Protein AF-0000000076657968 (afdb_homodimer)

Organism: Fusarium proliferatum (strain ET1) (NCBI:txid1227346)

Radius of gyration: 20.1 Å; Cα contacts (8 Å, |Δi|>4): 611; chains: 2; bounding box: 59×64×45 Å

Nearest PDB structures (foldseek):
  2ldk-assembly1_A  TM=3.445E-01  e=7.094E-02  Paenarthrobacter aurescens TC1
  3p0l-assembly2_B  TM=3.078E-01  e=2.447E-01  Homo sapiens
  3p0l-assembly3_C  TM=2.751E-01  e=3.168E-01  Homo sapiens
  3pu2-assembly5_E  TM=3.476E-01  e=3.067E+00  Cereibacter sphaeroides 2.4.1
  7e5t-assembly3_C  TM=2.376E-01  e=7.233E-01  Fusarium sp. FN080326

Sequence (270 aa):
MTSLSAIEKELVLDGVVTYILGRDKSGRAIIDARWVSSRTTSTNQTGTGRAIRRGADHENDDAVKESAPSFEGDWRIQYFGPDGQLAVTPFLLNLKKNNQIYHGTWSLPNGDPVLHGFGFEHGGSLVMRYGSPRQMTSLSAIEKELVLDGVVTYILGRDKSGRAIIDARWVSSRTTSTNQTGTGRAIRRGADHENDDAVKESAPSFEGDWRIQYFGPDGQLAVTPFLLNLKKNNQIYHGTWSLPNGDPVLHGFGFEHGGSLVMRYGSPRQ

Solvent-accessible surface area (backbone atoms only — not comparable to full-atom values): 14379 Å² total; per-residue (Å²): 132,90,61,71,72,72,68,57,64,59,71,75,44,34,29,29,38,36,36,36,77,49,60,47,96,88,65,45,56,28,34,43,33,42,30,46,33,70,88,38,52,86,71,26,42,53,23,38,30,45,28,40,63,52,81,72,59,70,75,64,41,67,74,57,60,70,52,71,89,61,83,59,42,45,28,41,30,40,40,23,34,65,85,65,42,77,62,54,79,50,28,32,35,39,32,44,71,44,90,52,28,33,40,35,38,36,14,42,82,89,63,52,73,61,32,38,32,40,29,36,72,53,95,80,23,40,40,29,19,37,24,41,75,81,127,132,90,61,72,73,74,69,57,64,60,71,74,44,34,29,28,37,37,36,37,76,49,61,47,97,87,64,46,56,27,35,41,34,41,31,44,33,71,88,38,52,87,73,26,42,52,23,39,30,45,26,39,61,52,80,71,59,69,74,64,41,67,73,56,60,70,53,70,89,63,83,59,43,45,28,43,31,39,40,23,34,64,84,63,42,76,64,53,78,52,30,34,34,38,32,43,70,45,89,52,29,33,39,36,38,35,13,42,80,88,64,53,72,60,32,37,31,39,30,35,73,54,95,80,24,40,39,29,19,36,25,40,74,82,126

Foldseek 3Di:
DPDPPVVVVVPKKKWKKKWAWDADPVRFIKIKMWIDIPVQVVVVGIKIKMKGAPPPPCVVVVVVVPDPDDPAHWIWMWIAGRVRHTDDAIWIWGWDDDVFKIKIFTAHPVRHTAKIWMFGDDPNMTMIMMIGPDD/DPDPPVVVVVPKKKWKKKWAWDADPVRFIKIKMWIDIPVQVVVVGIKIKMKGAPPPPCVVVVVVVPDPDDPAHWIWMWIAGRVRHTDDAIWIWGWDDDVFKIKIFTADPVRHTAKIWMFGDDPNMTMIMMIGPDD

Secondary structure (DSSP, 8-state):
---TTTT------EEEEEEEEEE-TTS-EEEEEEEEETTTGGGT--EEEEEEESS--GGGTTTSSSS---S-EEEEEEEE-TTSSB-SSPEEEEEEEETTEEEEEEE-TTS-EEEEEEEEEETTEEEEEEE----/---TTTT------EEEEEEEEEE-TTS-EEEEEEEEETTTGGGT--EEEEEEESS--GGGTTTSSSS---S-EEEEEEEE-TTSSB-SSPEEEEEEEETTEEEEEEE-TTS-EEEEEEEEEETTEEEEEEE----

Structure (mmCIF, N/CA/C/O backbone):
data_AF-0000000076657968-model_v1
#
loop_
_entity.id
_entity.type
_entity.pdbx_description
1 polymer 'Lipocalin-like domain-containing protein'
#
loop_
_atom_site.group_PDB
_atom_site.id
_atom_site.type_symbol
_atom_site.label_atom_id
_atom_site.label_alt_id
_atom_site.label_comp_id
_atom_site.label_asym_id
_atom_site.label_entity_id
_atom_site.label_seq_id
_atom_site.pdbx_PDB_ins_code
_atom_site.Cartn_x
_atom_site.Cartn_y
_atom_site.Cartn_z
_atom_site.occupancy
_atom_site.B_iso_or_equiv
_atom_site.auth_seq_id
_atom_site.auth_comp_id
_atom_site.auth_asym_id
_atom_site.auth_atom_id
_atom_site.pdbx_PDB_model_num
ATOM 1 N N . MET A 1 1 ? 32.875 3.285 25.266 1 23.11 1 MET A N 1
ATOM 2 C CA . MET A 1 1 ? 32.812 3.73 23.891 1 23.11 1 MET A CA 1
ATOM 3 C C . MET A 1 1 ? 31.938 2.803 23.047 1 23.11 1 MET A C 1
ATOM 5 O O . MET A 1 1 ? 32.438 2.115 22.156 1 23.11 1 MET A O 1
ATOM 9 N N . THR A 1 2 ? 31.203 1.933 23.547 1 33.28 2 THR A N 1
ATOM 10 C CA . THR A 1 2 ? 30.281 0.843 23.25 1 33.28 2 THR A CA 1
ATOM 11 C C . THR A 1 2 ? 29.266 1.271 22.203 1 33.28 2 THR A C 1
ATOM 13 O O . THR A 1 2 ? 28.391 2.1 22.469 1 33.28 2 THR A O 1
ATOM 16 N N . SER A 1 3 ? 29.734 1.436 20.859 1 27.22 3 SER A N 1
ATOM 17 C CA . SER A 1 3 ? 29.688 2.293 19.672 1 27.22 3 SER A CA 1
ATOM 18 C C . SER A 1 3 ? 28.281 2.307 19.062 1 27.22 3 SER A C 1
ATOM 20 O O . SER A 1 3 ? 27.469 1.441 19.375 1 27.22 3 SER A O 1
ATOM 22 N N . LEU A 1 4 ? 28.141 3.273 17.953 1 30.33 4 LEU A N 1
ATOM 23 C CA . LEU A 1 4 ? 27.219 3.785 16.953 1 30.33 4 LEU A CA 1
ATOM 24 C C . LEU A 1 4 ? 26.5 2.645 16.25 1 30.33 4 LEU A C 1
ATOM 26 O O . LEU A 1 4 ? 25.375 2.822 15.758 1 30.33 4 LEU A O 1
ATOM 30 N N . SER A 1 5 ? 27.172 1.558 16.109 1 32.19 5 SER A N 1
ATOM 31 C CA . SER A 1 5 ? 26.75 0.424 15.289 1 32.19 5 SER A CA 1
ATOM 32 C C . SER A 1 5 ? 25.453 -0.184 15.805 1 32.19 5 SER A C 1
ATOM 34 O O . SER A 1 5 ? 24.719 -0.819 15.047 1 32.19 5 SER A O 1
ATOM 36 N N . ALA A 1 6 ? 25.266 -0.482 17.062 1 33.59 6 ALA A N 1
ATOM 37 C CA . ALA A 1 6 ? 24.094 -1.048 17.734 1 33.59 6 ALA A CA 1
ATOM 38 C C . ALA A 1 6 ? 22.859 -0.156 17.562 1 33.59 6 ALA A C 1
ATOM 40 O O . ALA A 1 6 ? 21.75 -0.65 17.438 1 33.59 6 ALA A O 1
ATOM 41 N N . ILE A 1 7 ? 22.922 1.111 17.875 1 32.62 7 ILE A N 1
ATOM 42 C CA . ILE A 1 7 ? 21.859 2.102 17.859 1 32.62 7 ILE A CA 1
ATOM 43 C C . ILE A 1 7 ? 21.312 2.25 16.438 1 32.62 7 ILE A C 1
ATOM 45 O O . ILE A 1 7 ? 20.125 2.521 16.25 1 32.62 7 ILE A O 1
ATOM 49 N N . GLU A 1 8 ? 22.25 2.369 15.445 1 31.11 8 GLU A N 1
ATOM 50 C CA . GLU A 1 8 ? 21.922 2.664 14.047 1 31.11 8 GLU A CA 1
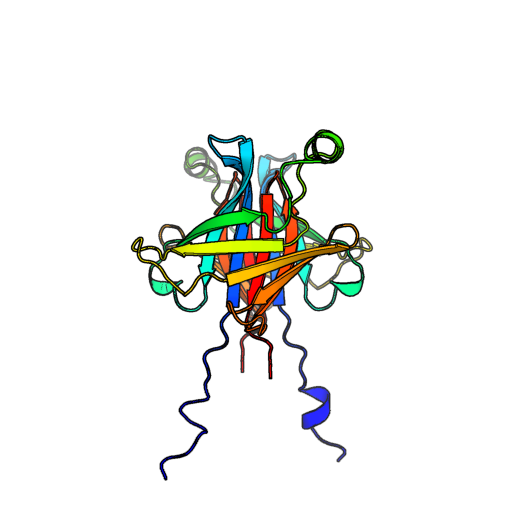ATOM 51 C C . GLU A 1 8 ? 21.078 1.553 13.43 1 31.11 8 GLU A C 1
ATOM 53 O O . GLU A 1 8 ? 20.891 1.52 12.211 1 31.11 8 GLU A O 1
ATOM 58 N N . LYS A 1 9 ? 21.297 0.457 13.93 1 36.25 9 LYS A N 1
ATOM 59 C CA . LYS A 1 9 ? 20.25 -0.391 13.352 1 36.25 9 LYS A CA 1
ATOM 60 C C . LYS A 1 9 ? 18.922 0.351 13.258 1 36.25 9 LYS A C 1
ATOM 62 O O . LYS A 1 9 ? 18.109 0.294 14.18 1 36.25 9 LYS A O 1
ATOM 67 N N . GLU A 1 10 ? 18.859 1.746 13.266 1 42.56 10 GLU A N 1
ATOM 68 C CA . GLU A 1 10 ? 17.875 2.787 13.023 1 42.56 10 GLU A CA 1
ATOM 69 C C . GLU A 1 10 ? 16.703 2.256 12.188 1 42.56 10 GLU A C 1
ATOM 71 O O . GLU A 1 10 ? 16.891 1.917 11.016 1 42.56 10 GLU A O 1
ATOM 76 N N . LEU A 1 11 ? 15.953 1.529 12.773 1 48.19 11 LEU A N 1
ATOM 77 C CA . LEU A 1 11 ? 14.914 0.587 12.367 1 48.19 11 LEU A CA 1
ATOM 78 C C . LEU A 1 11 ? 14.102 1.142 11.211 1 48.19 11 LEU A C 1
ATOM 80 O O . LEU A 1 11 ? 13.508 2.219 11.312 1 48.19 11 LEU A O 1
ATOM 84 N N . VAL A 1 12 ? 14.57 0.792 9.984 1 64.38 12 VAL A N 1
ATOM 85 C CA . VAL A 1 12 ? 13.922 1.015 8.695 1 64.38 12 VAL A CA 1
ATOM 86 C C . VAL A 1 12 ? 12.406 0.929 8.867 1 64.38 12 VAL A C 1
ATOM 88 O O . VAL A 1 12 ? 11.883 -0.074 9.359 1 64.38 12 VAL A O 1
ATOM 91 N N . LEU A 1 13 ? 11.859 2.082 8.984 1 83.94 13 LEU A N 1
ATOM 92 C CA . LEU A 1 13 ? 10.406 2.172 9 1 83.94 13 LEU A CA 1
ATOM 93 C C . LEU A 1 13 ? 9.844 2.082 7.586 1 83.94 13 LEU A C 1
ATOM 95 O O . LEU A 1 13 ? 10.32 2.766 6.68 1 83.94 13 LEU A O 1
ATOM 99 N N . ASP A 1 14 ? 9.07 1.057 7.473 1 91.62 14 ASP A N 1
ATOM 100 C CA . ASP A 1 14 ? 8.289 1.009 6.242 1 91.62 14 ASP A CA 1
ATOM 101 C C . ASP A 1 14 ? 6.848 0.584 6.523 1 91.62 14 ASP A C 1
ATOM 103 O O . ASP A 1 14 ? 6.539 0.106 7.617 1 91.62 14 ASP A O 1
ATOM 107 N N . GLY A 1 15 ? 5.992 0.901 5.652 1 95.69 15 GLY A N 1
ATOM 108 C CA . GLY A 1 15 ? 4.586 0.569 5.832 1 95.69 15 GLY A CA 1
ATOM 109 C C . GLY A 1 15 ? 3.74 0.887 4.613 1 95.69 15 GLY A C 1
ATOM 110 O O . GLY A 1 15 ? 4.27 1.228 3.553 1 95.69 15 GLY A O 1
ATOM 111 N N . VAL A 1 16 ? 2.49 0.589 4.801 1 98.31 16 VAL A N 1
ATOM 112 C CA . VAL A 1 16 ? 1.488 0.897 3.789 1 98.31 16 VAL A CA 1
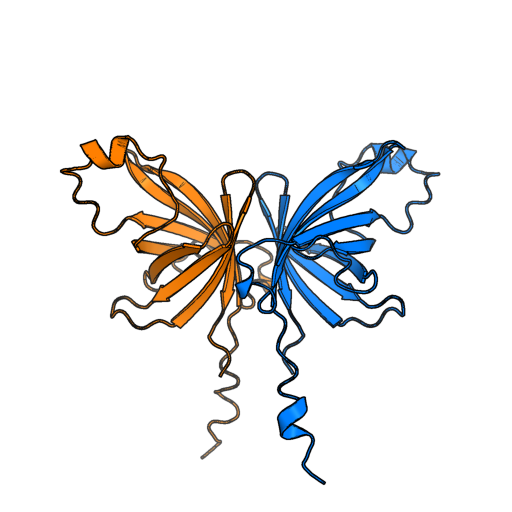ATOM 113 C C . VAL A 1 16 ? 0.361 1.719 4.41 1 98.31 16 VAL A C 1
ATOM 115 O O . VAL A 1 16 ? -0.003 1.508 5.57 1 98.31 16 VAL A O 1
ATOM 118 N N . VAL A 1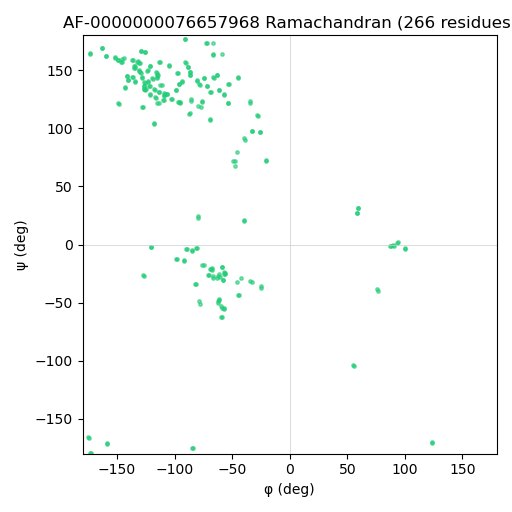 17 ? -0.105 2.707 3.678 1 98.25 17 VAL A N 1
ATOM 119 C CA . VAL A 1 17 ? -1.139 3.627 4.141 1 98.25 17 VAL A CA 1
ATOM 120 C C . VAL A 1 17 ? -2.164 3.854 3.031 1 98.25 17 VAL A C 1
ATOM 122 O O . VAL A 1 17 ? -1.819 3.834 1.847 1 98.25 17 VAL A O 1
ATOM 125 N N . THR A 1 18 ? -3.4 3.998 3.383 1 98.69 18 THR A N 1
ATOM 126 C CA . THR A 1 18 ? -4.457 4.438 2.479 1 98.69 18 THR A CA 1
ATOM 127 C C . THR A 1 18 ? -5.012 5.793 2.91 1 98.69 18 THR A C 1
ATOM 129 O O . THR A 1 18 ? -5.035 6.109 4.102 1 98.69 18 THR A O 1
ATOM 132 N N . TYR A 1 19 ? -5.375 6.555 1.991 1 98.25 19 TYR A N 1
ATOM 133 C CA . TYR A 1 19 ? -6.035 7.836 2.229 1 98.25 19 TYR A CA 1
ATOM 134 C C . TYR A 1 19 ? -7.387 7.895 1.523 1 98.25 19 TYR A C 1
ATOM 136 O O . TYR A 1 19 ? -7.52 7.43 0.389 1 98.25 19 TYR A O 1
ATOM 144 N N . ILE A 1 20 ? -8.336 8.453 2.164 1 97.5 20 ILE A N 1
ATOM 145 C CA . ILE A 1 20 ? -9.641 8.75 1.586 1 97.5 20 ILE A CA 1
ATOM 146 C C . ILE A 1 20 ? -9.914 10.25 1.675 1 97.5 20 ILE A C 1
ATOM 148 O O . ILE A 1 20 ? -9.773 10.852 2.744 1 97.5 20 ILE A O 1
ATOM 152 N N . LEU A 1 21 ? -10.273 10.75 0.534 1 95.5 21 LEU A N 1
ATOM 153 C CA . LEU A 1 21 ? -10.594 12.172 0.49 1 95.5 21 LEU A CA 1
ATOM 154 C C . LEU A 1 21 ? -12.008 12.43 0.999 1 95.5 21 LEU A C 1
ATOM 156 O O . LEU A 1 21 ? -12.93 11.664 0.699 1 95.5 21 LEU A O 1
ATOM 160 N N . GLY A 1 22 ? -12.141 13.531 1.742 1 92.31 22 GLY A N 1
ATOM 161 C CA . GLY A 1 22 ? -13.43 13.969 2.234 1 92.31 22 GLY A CA 1
ATOM 162 C C . GLY A 1 22 ? -13.469 15.445 2.592 1 92.31 22 GLY A C 1
ATOM 163 O O . GLY A 1 22 ? -12.656 16.234 2.09 1 92.31 22 GLY A O 1
ATOM 164 N N . ARG A 1 23 ? -14.516 15.781 3.193 1 89.56 23 ARG A N 1
ATOM 165 C CA . ARG A 1 23 ? -14.688 17.125 3.736 1 89.56 23 ARG A CA 1
ATOM 166 C C . ARG A 1 23 ? -15.117 17.078 5.199 1 89.56 23 ARG A C 1
ATOM 168 O O . ARG A 1 23 ? -15.859 16.172 5.602 1 89.56 23 ARG A O 1
ATOM 175 N N . ASP A 1 24 ? -14.578 18.047 5.887 1 86.69 24 ASP A N 1
ATOM 176 C CA . ASP A 1 24 ? -15.039 18.125 7.27 1 86.69 24 ASP A CA 1
ATOM 177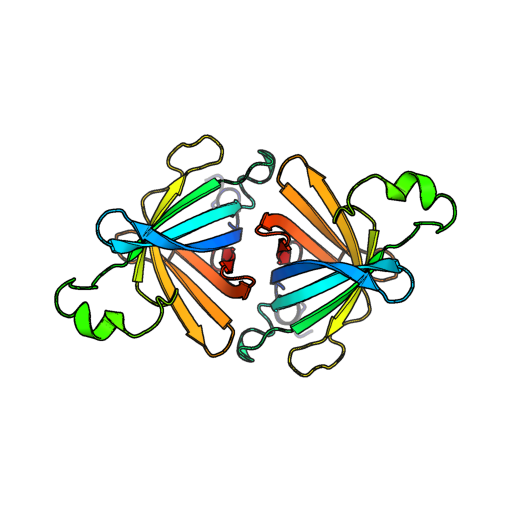 C C . ASP A 1 24 ? -16.344 18.906 7.375 1 86.69 24 ASP A C 1
ATOM 179 O O . ASP A 1 24 ? -16.953 19.266 6.359 1 86.69 24 ASP A O 1
ATOM 183 N N . LYS A 1 25 ? -16.828 19.141 8.594 1 88.12 25 LYS A N 1
ATOM 184 C CA . LYS A 1 25 ? -18.125 19.781 8.836 1 88.12 25 LYS A CA 1
ATOM 185 C C . LYS A 1 25 ? -18.156 21.203 8.273 1 88.12 25 LYS A C 1
ATOM 187 O O . LYS A 1 25 ? -19.219 21.703 7.918 1 88.12 25 LYS A O 1
ATOM 192 N N . SER A 1 26 ? -17.016 21.859 8.18 1 86.44 26 SER A N 1
ATOM 193 C CA . SER A 1 26 ? -16.922 23.219 7.691 1 86.44 26 SER A CA 1
ATOM 194 C C . SER A 1 26 ? -16.719 23.266 6.18 1 86.44 26 SER A C 1
ATOM 196 O O . SER A 1 26 ? -16.625 24.344 5.586 1 86.44 26 SER A O 1
ATOM 198 N N . GLY A 1 27 ? -16.578 22.062 5.523 1 83.5 27 GLY A N 1
ATOM 199 C CA . GLY A 1 27 ? -16.406 22 4.082 1 83.5 27 GLY A CA 1
ATOM 200 C C . GLY A 1 27 ? -14.953 21.953 3.66 1 83.5 27 GLY A C 1
ATOM 201 O O . GLY A 1 27 ? -14.648 21.906 2.467 1 83.5 27 GLY A O 1
ATOM 202 N N . ARG A 1 28 ? -14.141 21.938 4.652 1 85.69 28 ARG A N 1
ATOM 203 C CA . ARG A 1 28 ? -12.719 21.875 4.352 1 85.69 28 ARG A CA 1
ATOM 204 C C . ARG A 1 28 ? -12.305 20.484 3.9 1 85.69 28 ARG A C 1
ATOM 206 O O . ARG A 1 28 ? -12.773 19.484 4.449 1 85.69 28 ARG A O 1
ATOM 213 N N . ALA A 1 29 ? -11.352 20.469 2.936 1 90 29 ALA A N 1
ATOM 214 C CA . ALA A 1 29 ? -10.844 19.188 2.432 1 90 29 ALA A CA 1
ATOM 215 C C . ALA A 1 29 ? -10.016 18.469 3.492 1 90 29 ALA A C 1
ATOM 217 O O . ALA A 1 29 ? -9.148 19.078 4.125 1 90 29 ALA A O 1
ATOM 218 N N . ILE A 1 30 ? -10.336 17.234 3.658 1 93.5 30 ILE A N 1
ATOM 219 C CA . ILE A 1 30 ? -9.57 16.391 4.574 1 93.5 30 ILE A CA 1
ATOM 220 C C . ILE A 1 30 ? -9.242 15.062 3.893 1 93.5 30 ILE A C 1
ATOM 222 O O . ILE A 1 30 ? -9.875 14.688 2.904 1 93.5 30 ILE A O 1
ATOM 226 N N . ILE A 1 31 ? -8.172 14.453 4.445 1 95.31 31 ILE A N 1
ATOM 227 C CA . ILE A 1 31 ? -7.98 13.047 4.105 1 95.31 31 ILE A CA 1
ATOM 228 C C . ILE A 1 31 ? -7.895 12.219 5.383 1 95.31 31 ILE A C 1
ATOM 230 O O . ILE A 1 31 ? -7.25 12.625 6.352 1 95.31 31 ILE A O 1
ATOM 234 N N . ASP A 1 32 ? -8.625 11.141 5.352 1 96.38 32 ASP A N 1
ATOM 235 C CA . ASP A 1 32 ? -8.539 10.133 6.41 1 96.38 32 ASP A CA 1
ATOM 236 C C . ASP A 1 32 ? -7.586 9.008 6.016 1 96.38 32 ASP A C 1
ATOM 238 O O . ASP A 1 32 ? -7.605 8.547 4.871 1 96.38 32 ASP A O 1
ATOM 242 N N . ALA A 1 33 ? -6.805 8.609 6.969 1 97.31 33 ALA A N 1
ATOM 243 C CA . ALA A 1 33 ? -5.789 7.594 6.699 1 97.31 33 ALA A CA 1
ATOM 244 C C . ALA A 1 33 ? -6.059 6.32 7.496 1 97.31 33 ALA A C 1
ATOM 246 O O . ALA A 1 33 ? -6.594 6.375 8.602 1 97.31 33 ALA A O 1
ATOM 247 N N . ARG A 1 34 ? -5.723 5.215 7.004 1 98 34 ARG A N 1
ATOM 248 C CA . ARG A 1 34 ? -5.504 3.93 7.664 1 98 34 ARG A CA 1
ATOM 249 C C . ARG A 1 34 ? -4.133 3.361 7.312 1 98 34 ARG A C 1
ATOM 251 O O . ARG A 1 34 ? -3.715 3.402 6.156 1 98 34 ARG A O 1
ATOM 258 N N . TRP A 1 35 ? -3.432 2.881 8.375 1 96.69 35 TRP A N 1
ATOM 259 C CA . TRP A 1 35 ? -2.043 2.537 8.094 1 96.69 35 TRP A CA 1
ATOM 260 C C . TRP A 1 35 ? -1.572 1.391 8.977 1 96.69 35 TRP A C 1
ATOM 262 O O . TRP A 1 35 ? -2.191 1.095 10 1 96.69 35 TRP A O 1
ATOM 272 N N . VAL A 1 36 ? -0.521 0.721 8.539 1 96.5 36 VAL A N 1
ATOM 273 C CA . VAL A 1 36 ? 0.273 -0.222 9.32 1 96.5 36 VAL A CA 1
ATOM 274 C C . VAL A 1 36 ? 1.752 -0.061 8.977 1 96.5 36 VAL A C 1
ATOM 276 O O . VAL A 1 36 ? 2.098 0.299 7.848 1 96.5 36 VAL A O 1
ATOM 279 N N . SER A 1 37 ? 2.586 -0.242 9.945 1 93.38 37 SER A N 1
ATOM 280 C CA . SER A 1 37 ? 4.031 -0.163 9.75 1 93.38 37 SER A CA 1
ATOM 281 C C . SER A 1 37 ? 4.727 -1.424 10.25 1 93.38 37 SER A C 1
ATOM 283 O O . SER A 1 37 ? 4.129 -2.219 10.984 1 93.38 37 SER A O 1
ATOM 285 N N . SER A 1 38 ? 5.996 -1.517 9.82 1 91.44 38 SER A N 1
ATOM 286 C CA . SER A 1 38 ? 6.824 -2.623 10.281 1 91.44 38 SER A CA 1
ATOM 287 C C . SER A 1 38 ? 6.945 -2.625 11.805 1 91.44 38 SER A C 1
ATOM 289 O O . SER A 1 38 ? 7.164 -3.674 12.414 1 91.44 38 SER A O 1
ATOM 291 N N . ARG A 1 39 ? 6.676 -1.552 12.438 1 88.5 39 ARG A N 1
ATOM 292 C CA . ARG A 1 39 ? 6.816 -1.438 13.891 1 88.5 39 ARG A CA 1
ATOM 293 C C . ARG A 1 39 ? 5.512 -1.786 14.594 1 88.5 39 ARG A C 1
ATOM 295 O O . ARG A 1 39 ? 5.496 -1.991 15.812 1 88.5 39 ARG A O 1
ATOM 302 N N . THR A 1 40 ? 4.438 -1.846 13.828 1 90.5 40 THR A N 1
ATOM 303 C CA . THR A 1 40 ? 3.152 -2.033 14.5 1 90.5 40 THR A CA 1
ATOM 304 C C . THR A 1 40 ? 2.475 -3.312 14.016 1 90.5 40 THR A C 1
ATOM 306 O O . THR A 1 40 ? 1.394 -3.664 14.492 1 90.5 40 THR A O 1
ATOM 309 N N . THR A 1 41 ? 3.094 -4.004 13.086 1 93.56 41 THR A N 1
ATOM 310 C CA . THR A 1 41 ? 2.473 -5.195 12.516 1 93.56 41 THR A CA 1
ATOM 311 C C . THR A 1 41 ? 2.154 -6.215 13.609 1 93.56 41 THR A C 1
ATOM 313 O O . THR A 1 41 ? 1.206 -6.992 13.484 1 93.56 41 THR A O 1
ATOM 316 N N . SER A 1 42 ? 2.924 -6.219 14.625 1 92.19 42 SER A N 1
ATOM 317 C CA . SER A 1 42 ? 2.75 -7.199 15.688 1 92.19 42 SER A CA 1
ATOM 318 C C . SER A 1 42 ? 1.445 -6.973 16.438 1 92.19 42 SER A C 1
ATOM 320 O O . SER A 1 42 ? 0.942 -7.875 17.109 1 92.19 42 SER A O 1
ATOM 322 N N . THR A 1 43 ? 0.879 -5.793 16.391 1 94 43 THR A N 1
ATOM 323 C CA . THR A 1 43 ? -0.4 -5.527 17.031 1 94 43 THR A CA 1
ATOM 324 C C . THR A 1 43 ? -1.549 -6.141 16.234 1 94 43 THR A C 1
ATOM 326 O O . THR A 1 43 ? -2.668 -6.258 16.75 1 94 43 THR A O 1
ATOM 329 N N . ASN A 1 44 ? -1.31 -6.48 14.984 1 96.38 44 ASN A N 1
ATOM 330 C CA . ASN A 1 44 ? -2.289 -7.027 14.055 1 96.38 44 ASN A CA 1
ATOM 331 C C . ASN A 1 44 ? -3.477 -6.082 13.875 1 96.38 44 ASN A C 1
ATOM 333 O O . ASN A 1 44 ? -4.605 -6.531 13.664 1 96.38 44 ASN A O 1
ATOM 337 N N . GLN A 1 45 ? -3.182 -4.809 14.078 1 96.31 45 GLN A N 1
ATOM 338 C CA . GLN A 1 45 ? -4.199 -3.777 13.914 1 96.31 45 GLN A CA 1
ATOM 339 C C . GLN A 1 45 ? -3.65 -2.584 13.133 1 96.31 45 GLN A C 1
ATOM 341 O O . GLN A 1 45 ? -2.453 -2.297 13.195 1 96.31 45 GLN A O 1
ATOM 346 N N . THR A 1 46 ? -4.539 -1.966 12.492 1 97.06 46 THR A N 1
ATOM 347 C CA . THR A 1 46 ? -4.164 -0.757 11.766 1 97.06 46 THR A CA 1
ATOM 348 C C . THR A 1 46 ? -4.277 0.471 12.664 1 97.06 46 THR A C 1
ATOM 350 O O . THR A 1 46 ? -4.996 0.449 13.664 1 97.06 46 THR A O 1
ATOM 353 N N . GLY A 1 47 ? -3.469 1.466 12.344 1 96.31 47 GLY A N 1
ATOM 354 C CA . GLY A 1 47 ? -3.678 2.805 12.875 1 96.31 47 GLY A CA 1
ATOM 355 C C . GLY A 1 47 ? -4.551 3.666 11.977 1 96.31 47 GLY A C 1
ATOM 356 O O . GLY A 1 47 ? -4.98 3.227 10.906 1 96.31 47 GLY A O 1
ATOM 357 N N . THR A 1 48 ? -4.793 4.852 12.508 1 96.56 48 THR A N 1
ATOM 358 C CA . THR A 1 48 ? -5.598 5.816 11.766 1 96.56 48 THR A CA 1
ATOM 359 C C . THR A 1 48 ? -4.891 7.164 11.688 1 96.56 48 THR A C 1
ATOM 361 O O . THR A 1 48 ? -3.842 7.359 12.305 1 96.56 48 THR A O 1
ATOM 364 N N . GLY A 1 49 ? -5.418 8.023 10.781 1 96.19 49 GLY A N 1
ATOM 365 C CA . GLY A 1 49 ? -4.93 9.391 10.695 1 96.19 49 GLY A CA 1
ATOM 366 C C . GLY A 1 49 ? -5.91 10.336 10.023 1 96.19 49 GLY A C 1
ATOM 367 O O . GLY A 1 49 ? -6.859 9.891 9.375 1 96.19 49 GLY A O 1
ATOM 368 N N . ARG A 1 50 ? -5.637 11.594 10.281 1 94.56 50 ARG A N 1
ATOM 369 C CA . ARG A 1 50 ? -6.426 12.633 9.625 1 94.56 50 ARG A CA 1
ATOM 370 C C . ARG A 1 50 ? -5.555 13.828 9.258 1 94.56 50 ARG A C 1
ATOM 372 O O . ARG A 1 50 ? -4.723 14.266 10.055 1 94.56 50 ARG A O 1
ATOM 379 N N . ALA A 1 51 ? -5.805 14.258 8.062 1 94.88 51 ALA A N 1
ATOM 380 C CA . ALA A 1 51 ? -5.047 15.406 7.57 1 94.88 51 ALA A CA 1
ATOM 381 C C . ALA A 1 51 ? -5.984 16.531 7.133 1 94.88 51 ALA A C 1
ATOM 383 O O . ALA A 1 51 ? -7.094 16.281 6.664 1 94.88 51 ALA A O 1
ATOM 384 N N . ILE A 1 52 ? -5.473 17.719 7.285 1 92.12 52 ILE A N 1
ATOM 385 C CA . ILE A 1 52 ? -6.133 18.922 6.77 1 92.12 52 ILE A CA 1
ATOM 386 C C . ILE A 1 52 ? -5.25 19.578 5.719 1 92.12 52 ILE A C 1
ATOM 388 O O . ILE A 1 52 ? -4.035 19.688 5.898 1 92.12 52 ILE A O 1
ATOM 392 N N . ARG A 1 53 ? -5.812 19.922 4.633 1 91.69 53 ARG A N 1
ATOM 393 C CA . ARG A 1 53 ? -5.055 20.578 3.574 1 91.69 53 ARG A CA 1
ATOM 394 C C . ARG A 1 53 ? -4.477 21.906 4.055 1 91.69 53 ARG A C 1
ATOM 396 O O . ARG A 1 53 ? -5.156 22.672 4.738 1 91.69 53 ARG A O 1
ATOM 403 N N . ARG A 1 54 ? -3.15 22.094 3.738 1 86.5 54 ARG A N 1
ATOM 404 C CA . ARG A 1 54 ? -2.508 23.359 4.059 1 86.5 54 ARG A CA 1
ATOM 405 C C . ARG A 1 54 ? -2.625 24.344 2.898 1 86.5 54 ARG A C 1
ATOM 407 O O . ARG A 1 54 ? -2.598 23.938 1.733 1 86.5 54 ARG A O 1
ATOM 414 N N . GLY A 1 55 ? -2.531 25.812 3.082 1 66.81 55 GLY A N 1
ATOM 415 C CA . GLY A 1 55 ? -2.584 26.906 2.123 1 66.81 55 GLY A CA 1
ATOM 416 C C . GLY A 1 55 ? -3.992 27.219 1.647 1 66.81 55 GLY A C 1
ATOM 417 O O . GLY A 1 55 ? -4.184 28.062 0.77 1 66.81 55 GLY A O 1
ATOM 418 N N . ALA A 1 56 ? -4.898 26.219 1.375 1 51.28 56 ALA A N 1
ATOM 419 C CA . ALA A 1 56 ? -6.027 26.828 0.668 1 51.28 56 ALA A CA 1
ATOM 420 C C . ALA A 1 56 ? -6.531 28.062 1.398 1 51.28 56 ALA A C 1
ATOM 422 O O . ALA A 1 56 ? -6.949 27.984 2.557 1 51.28 56 ALA A O 1
ATOM 423 N N . ASP A 1 57 ? -5.891 29.125 1.423 1 43.38 57 ASP A N 1
ATOM 424 C CA . ASP A 1 57 ? -6.754 30.297 1.587 1 43.38 57 ASP A CA 1
ATOM 425 C C . ASP A 1 57 ? -8.164 30.016 1.068 1 43.38 57 ASP A C 1
ATOM 427 O O . ASP A 1 57 ? -8.336 29.562 -0.068 1 43.38 57 ASP A O 1
ATOM 431 N N . HIS A 1 58 ? -9.008 29.672 1.928 1 42.5 58 HIS A N 1
ATOM 432 C CA . HIS A 1 58 ? -10.461 29.578 1.778 1 42.5 58 HIS A CA 1
ATOM 433 C C . HIS A 1 58 ? -10.961 30.5 0.675 1 42.5 58 HIS A C 1
ATOM 435 O O . HIS A 1 58 ? -12.133 30.453 0.304 1 42.5 58 HIS A O 1
ATOM 441 N N . GLU A 1 59 ? -10.273 31.688 0.576 1 40.5 59 GLU A N 1
ATOM 442 C CA . GLU A 1 59 ? -10.906 32.75 -0.214 1 40.5 59 GLU A CA 1
ATOM 443 C C . GLU A 1 59 ? -11.141 32.281 -1.652 1 40.5 59 GLU A C 1
ATOM 445 O O . GLU A 1 59 ? -12.078 32.719 -2.307 1 40.5 59 GLU A O 1
ATOM 450 N N . ASN A 1 60 ? -10.094 31.969 -2.396 1 40.09 60 ASN A N 1
ATOM 451 C CA . ASN A 1 60 ? -10.508 31.625 -3.756 1 40.09 60 ASN A CA 1
ATOM 452 C C . ASN A 1 60 ? -11.031 30.203 -3.852 1 40.09 60 ASN A C 1
ATOM 454 O O . ASN A 1 60 ? -10.477 29.375 -4.586 1 40.09 60 ASN A O 1
ATOM 458 N N . ASP A 1 61 ? -11.469 29.688 -2.865 1 42.31 61 ASP A N 1
ATOM 459 C CA . ASP A 1 61 ? -12.281 28.484 -2.701 1 42.31 61 ASP A CA 1
ATOM 460 C C . ASP A 1 61 ? -13.219 28.281 -3.893 1 42.31 61 ASP A C 1
ATOM 462 O O . ASP A 1 61 ? -13.914 27.281 -3.982 1 42.31 61 ASP A O 1
ATOM 466 N N . ASP A 1 62 ? -13.562 29.453 -4.34 1 41.91 62 ASP A N 1
ATOM 467 C CA . ASP A 1 62 ? -14.445 29.438 -5.5 1 41.91 62 ASP A CA 1
ATOM 468 C C . ASP A 1 62 ? -13.828 28.656 -6.656 1 41.91 62 ASP A C 1
ATOM 470 O O . ASP A 1 62 ? -14.539 28.031 -7.445 1 41.91 62 ASP A O 1
ATOM 474 N N . ALA A 1 63 ? -12.539 29.109 -7.043 1 38.53 63 ALA A N 1
ATOM 475 C CA . ALA A 1 63 ? -11.961 28.406 -8.195 1 38.53 63 ALA A CA 1
ATOM 476 C C . ALA A 1 63 ? -11.578 26.984 -7.836 1 38.53 63 ALA A C 1
ATOM 478 O O . ALA A 1 63 ? -11.203 26.188 -8.711 1 38.53 63 ALA A O 1
ATOM 479 N N . VAL A 1 64 ? -11.266 26.594 -6.598 1 43.78 64 VAL A N 1
ATOM 480 C CA . VAL A 1 64 ? -11.008 25.234 -6.121 1 43.78 64 VAL A CA 1
ATOM 481 C C . VAL A 1 64 ? -12.289 24.406 -6.207 1 43.78 64 VAL A C 1
ATOM 483 O O . VAL A 1 64 ? -12.281 23.219 -5.918 1 43.78 64 VAL A O 1
ATOM 486 N N . LYS A 1 65 ? -13.383 25.125 -6.113 1 42.72 65 LYS A N 1
ATOM 487 C CA . LYS A 1 65 ? -14.719 24.547 -6.207 1 42.72 65 LYS A CA 1
ATOM 488 C C . LYS A 1 65 ? -14.812 23.562 -7.359 1 42.72 65 LYS A C 1
ATOM 490 O O . LYS A 1 65 ? -15.609 22.625 -7.316 1 42.72 65 LYS A O 1
ATOM 495 N N . GLU A 1 66 ? -14.258 23.969 -8.422 1 45.5 66 GLU A N 1
ATOM 496 C CA . GLU A 1 66 ? -14.656 23.156 -9.57 1 45.5 66 GLU A CA 1
ATOM 497 C C . GLU A 1 66 ? -13.82 21.875 -9.664 1 45.5 66 GLU A C 1
ATOM 499 O O . GLU A 1 66 ? -14.219 20.906 -10.305 1 45.5 66 GLU A O 1
ATOM 504 N N . SER A 1 67 ? -12.484 21.969 -9.242 1 50.59 67 SER A N 1
ATOM 505 C CA . SER A 1 67 ? -11.742 20.766 -9.609 1 50.59 67 SER A CA 1
ATOM 506 C C . SER A 1 67 ? -11.867 19.688 -8.539 1 50.59 67 SER A C 1
ATOM 508 O O . SER A 1 67 ? -11.922 20 -7.344 1 50.59 67 SER A O 1
ATOM 510 N N . ALA A 1 68 ? -12.438 18.688 -8.727 1 56.88 68 ALA A N 1
ATOM 511 C CA . ALA A 1 68 ? -12.586 17.5 -7.875 1 56.88 68 ALA A CA 1
ATOM 512 C C . ALA A 1 68 ? -11.391 17.344 -6.938 1 56.88 68 ALA A C 1
ATOM 514 O O . ALA A 1 68 ? -10.25 17.531 -7.348 1 56.88 68 ALA A O 1
ATOM 515 N N . PRO A 1 69 ? -11.703 17.578 -5.578 1 65.06 69 PRO A N 1
ATOM 516 C CA . PRO A 1 69 ? -10.594 17.406 -4.633 1 65.06 69 PRO A CA 1
ATOM 517 C C . PRO A 1 69 ? -9.641 16.281 -5.043 1 65.06 69 PRO A C 1
ATOM 519 O O . PRO A 1 69 ? -10.07 15.281 -5.629 1 65.06 69 PRO A O 1
ATOM 522 N N . SER A 1 70 ? -8.438 16.672 -5.168 1 86.38 70 SER A N 1
ATOM 523 C CA . SER A 1 70 ? -7.34 15.766 -5.465 1 86.38 70 SER A CA 1
ATOM 524 C C . SER A 1 70 ? -6.488 15.508 -4.227 1 86.38 70 SER A C 1
ATOM 526 O O . SER A 1 70 ? -6.504 16.297 -3.281 1 86.38 70 SER A O 1
ATOM 528 N N . PHE A 1 71 ? -5.84 14.453 -4.137 1 95.62 71 PHE A N 1
ATOM 529 C CA . PHE A 1 71 ? -4.922 14.133 -3.049 1 95.62 71 PHE A CA 1
ATOM 530 C C . PHE A 1 71 ? -3.688 15.016 -3.1 1 95.62 71 PHE A C 1
ATOM 532 O O . PHE A 1 71 ? -2.994 15.188 -2.094 1 95.62 71 PHE A O 1
ATOM 539 N N . GLU A 1 72 ? -3.416 15.57 -4.242 1 95.5 72 GLU A N 1
ATOM 540 C CA . GLU A 1 72 ? -2.205 16.359 -4.41 1 95.5 72 GLU A CA 1
ATOM 541 C C . GLU A 1 72 ? -2.223 17.594 -3.512 1 95.5 72 GLU A C 1
ATOM 543 O O . GLU A 1 72 ? -3.281 18.188 -3.275 1 95.5 72 GLU A O 1
ATOM 548 N N . GLY A 1 73 ? -0.986 17.891 -3.086 1 94.75 73 GLY A N 1
ATOM 549 C CA . GLY A 1 73 ? -0.854 19.125 -2.322 1 94.75 73 GLY A CA 1
ATOM 550 C C . GLY A 1 73 ? -0.237 18.906 -0.953 1 94.75 73 GLY A C 1
ATOM 551 O O . GLY A 1 73 ? 0.313 17.844 -0.671 1 94.75 73 GLY A O 1
ATOM 552 N N . ASP A 1 74 ? -0.306 19.984 -0.197 1 94.38 74 ASP A N 1
ATOM 553 C CA . ASP A 1 74 ? 0.287 20 1.137 1 94.38 74 ASP A CA 1
ATOM 554 C C . ASP A 1 74 ? -0.771 19.75 2.209 1 94.38 74 ASP A C 1
ATOM 556 O O . ASP A 1 74 ? -1.822 20.391 2.213 1 94.38 74 ASP A O 1
ATOM 560 N N . TRP A 1 75 ? -0.421 18.875 3.076 1 95.06 75 TRP A N 1
ATOM 561 C CA . TRP A 1 75 ? -1.314 18.484 4.16 1 95.06 75 TRP A CA 1
ATOM 562 C C . TRP A 1 75 ? -0.6 18.562 5.508 1 95.06 75 TRP A C 1
ATOM 564 O O . TRP A 1 75 ? 0.617 18.375 5.582 1 95.06 75 TRP A O 1
ATOM 574 N N . ARG A 1 76 ? -1.316 18.875 6.527 1 94.31 76 ARG A N 1
ATOM 575 C CA . ARG A 1 76 ? -0.922 18.594 7.902 1 94.31 76 ARG A CA 1
ATOM 576 C C . ARG A 1 76 ? -1.667 17.375 8.453 1 94.31 76 ARG A C 1
ATOM 578 O O . ARG A 1 76 ? -2.898 17.359 8.484 1 94.31 76 ARG A O 1
ATOM 585 N N . ILE A 1 77 ? -0.911 16.422 8.938 1 94.81 77 ILE A N 1
ATOM 586 C CA . ILE A 1 77 ? -1.577 15.164 9.258 1 94.81 77 ILE A CA 1
ATOM 587 C C . ILE A 1 77 ? -1.129 14.672 10.633 1 94.81 77 ILE A C 1
ATOM 589 O O . ILE A 1 77 ? 0.05 14.781 10.984 1 94.81 77 ILE A O 1
ATOM 593 N N . GLN A 1 78 ? -2.094 14.164 11.312 1 94.19 78 GLN A N 1
ATOM 594 C CA . GLN A 1 78 ? -1.881 13.461 12.578 1 94.19 78 GLN A CA 1
ATOM 595 C C . GLN A 1 78 ? -2.197 11.977 12.438 1 94.19 78 GLN A C 1
ATOM 597 O O . GLN A 1 78 ? -3.164 11.602 11.773 1 94.19 78 GLN A O 1
ATOM 602 N N . TYR A 1 79 ? -1.332 11.18 13.031 1 93.56 79 TYR A N 1
ATOM 603 C CA . TYR A 1 79 ? -1.549 9.734 13.031 1 93.56 79 TYR A CA 1
ATOM 604 C C . TYR A 1 79 ? -1.783 9.219 14.445 1 93.56 79 TYR A C 1
ATOM 606 O O . TYR A 1 79 ? -1.158 9.688 15.398 1 93.56 79 TYR A O 1
ATOM 614 N N . PHE A 1 80 ? -2.635 8.273 14.492 1 93.38 80 PHE A N 1
ATOM 615 C CA . PHE A 1 80 ? -2.953 7.586 15.742 1 93.38 80 PHE A CA 1
ATOM 616 C C . PHE A 1 80 ? -2.689 6.09 15.617 1 93.38 80 PHE A C 1
ATOM 618 O O . PHE A 1 80 ? -3.023 5.477 14.602 1 93.38 80 PHE A O 1
ATOM 625 N N . GLY A 1 81 ? -2.094 5.578 16.609 1 90.44 81 GLY A N 1
ATOM 626 C CA . GLY A 1 81 ? -1.815 4.148 16.625 1 90.44 81 GLY A CA 1
ATOM 627 C C . GLY A 1 81 ? -3.055 3.301 16.828 1 90.44 81 GLY A C 1
ATOM 628 O O . GLY A 1 81 ? -4.152 3.83 17.016 1 90.44 81 GLY A O 1
ATOM 629 N N . PRO A 1 82 ? -2.793 1.935 16.703 1 88.25 82 PRO A N 1
ATOM 630 C CA . PRO A 1 82 ? -3.91 1.012 16.906 1 88.25 82 PRO A CA 1
ATOM 631 C C . PRO A 1 82 ? -4.562 1.181 18.281 1 88.25 82 PRO A C 1
ATOM 633 O O . PRO A 1 82 ? -5.742 0.858 18.453 1 88.25 82 PRO A O 1
ATOM 636 N N . ASP A 1 83 ? -3.791 1.688 19.125 1 86.5 83 ASP A N 1
ATOM 637 C CA . ASP A 1 83 ? -4.309 1.898 20.484 1 86.5 83 ASP A CA 1
ATOM 638 C C . ASP A 1 83 ? -5.062 3.225 20.578 1 86.5 83 ASP A C 1
ATOM 640 O O . ASP A 1 83 ? -5.613 3.555 21.625 1 86.5 83 ASP A O 1
ATOM 644 N N . GLY A 1 84 ? -5.043 3.953 19.578 1 84.75 84 GLY A N 1
ATOM 645 C CA . GLY A 1 84 ? -5.742 5.227 19.531 1 84.75 84 GLY A CA 1
ATOM 646 C C . GLY A 1 84 ? -4.891 6.387 20.016 1 84.75 84 GLY A C 1
ATOM 647 O O . GLY A 1 84 ? -5.348 7.531 20.047 1 84.75 84 GLY A O 1
ATOM 648 N N . GLN A 1 85 ? -3.74 6.062 20.391 1 82.88 85 GLN A N 1
ATOM 649 C CA . GLN A 1 85 ? -2.857 7.113 20.891 1 82.88 85 GLN A CA 1
ATOM 650 C C . GLN A 1 85 ? -2.096 7.777 19.75 1 82.88 85 GLN A C 1
ATOM 652 O O . GLN A 1 85 ? -1.819 7.145 18.734 1 82.88 85 GLN A O 1
ATOM 657 N N . LEU A 1 86 ? -1.924 9.062 20.031 1 77.38 86 LEU A N 1
ATOM 658 C CA . LEU A 1 86 ? -1.121 9.781 19.047 1 77.38 86 LEU A CA 1
ATOM 659 C C . LEU A 1 86 ? 0.216 9.086 18.828 1 77.38 86 LEU A C 1
ATOM 661 O O . LEU A 1 86 ? 0.95 8.82 19.781 1 77.38 86 LEU A O 1
ATOM 665 N N . ALA A 1 87 ? 0.468 8.719 17.625 1 65.81 87 ALA A N 1
ATOM 666 C CA . ALA A 1 87 ? 1.661 7.945 17.297 1 65.81 87 ALA A CA 1
ATOM 667 C C . ALA A 1 87 ? 2.898 8.836 17.25 1 65.81 87 ALA A C 1
ATOM 669 O O . ALA A 1 87 ? 3.963 8.461 17.75 1 65.81 87 ALA A O 1
ATOM 670 N N . VAL A 1 88 ? 2.777 9.922 16.484 1 65.94 88 VAL A N 1
ATOM 671 C CA . VAL A 1 88 ? 3.93 10.797 16.297 1 65.94 88 VAL A CA 1
ATOM 672 C C . VAL A 1 88 ? 3.469 12.25 16.219 1 65.94 88 VAL A C 1
ATOM 674 O O . VAL A 1 88 ? 2.279 12.516 16.047 1 65.94 88 VAL A O 1
ATOM 677 N N . THR A 1 89 ? 4.355 13.188 16.438 1 74.44 89 THR A N 1
ATOM 678 C CA . THR A 1 89 ? 4.125 14.586 16.109 1 74.44 89 THR A CA 1
ATOM 679 C C . THR A 1 89 ? 3.512 14.719 14.711 1 74.44 89 THR A C 1
ATOM 681 O O . THR A 1 89 ? 3.811 13.93 13.82 1 74.44 89 THR A O 1
ATOM 684 N N . PRO A 1 90 ? 2.605 15.68 14.586 1 88.31 90 PRO A N 1
ATOM 685 C CA . PRO A 1 90 ? 1.989 15.859 13.266 1 88.31 90 PRO A CA 1
ATOM 686 C C . PRO A 1 90 ? 3.02 16.016 12.148 1 88.31 90 PRO A C 1
ATOM 688 O O . PRO A 1 90 ? 4.066 16.641 12.352 1 88.31 90 PRO A O 1
ATOM 691 N N . PHE A 1 91 ? 2.75 15.406 11.117 1 92.75 91 PHE A N 1
ATOM 692 C CA . PHE A 1 91 ? 3.613 15.477 9.945 1 92.75 91 PHE A CA 1
ATOM 693 C C . PHE A 1 91 ? 3.086 16.5 8.945 1 92.75 91 PHE A C 1
ATOM 695 O O . PHE A 1 91 ? 1.889 16.797 8.93 1 92.75 91 PHE A O 1
ATOM 702 N N . LEU A 1 92 ? 4.035 17.078 8.297 1 95.25 92 LEU A N 1
ATOM 703 C CA . LEU A 1 92 ? 3.713 17.688 7.012 1 95.25 92 LEU A CA 1
ATOM 704 C C . LEU A 1 92 ? 3.783 16.656 5.887 1 95.25 92 LEU A C 1
ATOM 706 O O . LEU A 1 92 ? 4.785 15.953 5.742 1 95.25 92 LEU A O 1
ATOM 710 N N . LEU A 1 93 ? 2.713 16.516 5.18 1 96.88 93 LEU A N 1
ATOM 711 C CA . LEU A 1 93 ? 2.629 15.578 4.066 1 96.88 93 LEU A CA 1
ATOM 712 C C . LEU A 1 93 ? 2.484 16.312 2.742 1 96.88 93 LEU A C 1
ATOM 714 O O . LEU A 1 93 ? 1.589 17.156 2.582 1 96.88 93 LEU A O 1
ATOM 718 N N . ASN A 1 94 ? 3.381 16.078 1.889 1 97.06 94 ASN A N 1
ATOM 719 C CA . ASN A 1 94 ? 3.295 16.562 0.515 1 97.06 94 ASN A CA 1
ATOM 720 C C . ASN A 1 94 ? 3.047 15.422 -0.468 1 97.06 94 ASN A C 1
ATOM 722 O O . ASN A 1 94 ? 3.773 14.422 -0.465 1 97.06 94 ASN A O 1
ATOM 726 N N . LEU A 1 95 ? 2.016 15.523 -1.236 1 97.19 95 LEU A N 1
ATOM 727 C CA . LEU A 1 95 ? 1.671 14.539 -2.254 1 97.19 95 LEU A CA 1
ATOM 728 C C . LEU A 1 95 ? 1.737 15.148 -3.648 1 97.19 95 LEU A C 1
ATOM 730 O O . LEU A 1 95 ? 1.087 16.156 -3.918 1 97.19 95 LEU A O 1
ATOM 734 N N . LYS A 1 96 ? 2.492 14.5 -4.508 1 97.12 96 LYS A N 1
ATOM 735 C CA . LYS A 1 96 ? 2.617 14.906 -5.902 1 97.12 96 LYS A CA 1
ATOM 736 C C . LYS A 1 96 ? 2.305 13.742 -6.844 1 97.12 96 LYS A C 1
ATOM 738 O O . LYS A 1 96 ? 2.768 12.617 -6.625 1 97.12 96 LYS A O 1
ATOM 743 N N . LYS A 1 97 ? 1.553 14.117 -7.82 1 96.25 97 LYS A N 1
ATOM 744 C CA . LYS A 1 97 ? 1.15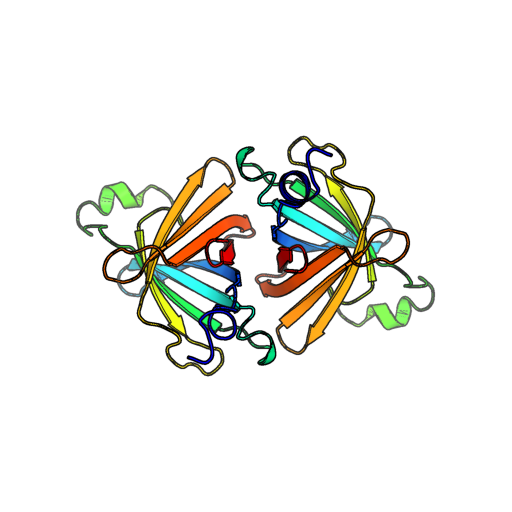5 13.094 -8.781 1 96.25 97 LYS A CA 1
ATOM 745 C C . LYS A 1 97 ? 1.869 13.281 -10.117 1 96.25 97 LYS A C 1
ATOM 747 O O . LYS A 1 97 ? 1.95 14.398 -10.633 1 96.25 97 LYS A O 1
ATOM 752 N N . ASN A 1 98 ? 2.438 12.227 -10.57 1 96.56 98 ASN A N 1
ATOM 753 C CA . ASN A 1 98 ? 2.912 12.125 -11.953 1 96.56 98 ASN A CA 1
ATOM 754 C C . ASN A 1 98 ? 2.182 11.023 -12.711 1 96.56 98 ASN A C 1
ATOM 756 O O . ASN A 1 98 ? 2.467 9.836 -12.523 1 96.56 98 ASN A O 1
ATOM 760 N N . ASN A 1 99 ? 1.225 11.422 -13.617 1 96.06 99 ASN A N 1
ATOM 761 C CA . ASN A 1 99 ? 0.328 10.492 -14.289 1 96.06 99 ASN A CA 1
ATOM 762 C C . ASN A 1 99 ? -0.435 9.625 -13.289 1 96.06 99 ASN A C 1
ATOM 764 O O . ASN A 1 99 ? -1.252 10.133 -12.523 1 96.06 99 ASN A O 1
ATOM 768 N N . GLN A 1 100 ? 0.004 8.344 -13.156 1 96.81 100 GLN A N 1
ATOM 769 C CA . GLN A 1 100 ? -0.767 7.473 -12.273 1 96.81 100 GLN A CA 1
ATOM 770 C C . GLN A 1 100 ? -0.118 7.367 -10.898 1 96.81 100 GLN A C 1
ATOM 772 O O . GLN A 1 100 ? -0.735 6.879 -9.945 1 96.81 100 GLN A O 1
ATOM 777 N N . ILE A 1 101 ? 1.141 7.855 -10.812 1 98 101 ILE A N 1
ATOM 778 C CA . ILE A 1 101 ? 1.907 7.547 -9.609 1 98 101 ILE A CA 1
ATOM 779 C C . ILE A 1 101 ? 2.008 8.789 -8.727 1 98 101 ILE A C 1
ATOM 781 O O . ILE A 1 101 ? 2.336 9.875 -9.211 1 98 101 ILE A O 1
ATOM 785 N N . TYR A 1 102 ? 1.66 8.555 -7.441 1 98.12 102 TYR A N 1
ATOM 786 C CA . TYR A 1 102 ? 1.861 9.578 -6.418 1 98.12 102 TYR A CA 1
ATOM 787 C C . TYR A 1 102 ? 3.199 9.383 -5.715 1 98.12 102 TYR A C 1
ATOM 789 O O . TYR A 1 102 ? 3.604 8.25 -5.434 1 98.12 102 TYR A O 1
ATOM 797 N N . HIS A 1 103 ? 3.82 10.523 -5.461 1 97.88 103 HIS A N 1
ATOM 798 C CA . HIS A 1 103 ? 4.965 10.578 -4.559 1 97.88 103 HIS A CA 1
ATOM 799 C C . HIS A 1 103 ? 4.637 11.375 -3.299 1 97.88 103 HIS A C 1
ATOM 801 O O . HIS A 1 103 ? 4.07 12.469 -3.383 1 97.88 103 HIS A O 1
ATOM 807 N N . GLY A 1 104 ? 4.977 10.766 -2.195 1 97.44 104 GLY A N 1
ATOM 808 C CA . GLY A 1 104 ? 4.727 11.406 -0.916 1 97.44 104 GLY A CA 1
ATOM 809 C C . GLY A 1 104 ? 5.988 11.664 -0.116 1 97.44 104 GLY A C 1
ATOM 810 O O . GLY A 1 104 ? 6.906 10.836 -0.119 1 97.44 104 GLY A O 1
ATOM 811 N N . THR A 1 105 ? 5.996 12.797 0.564 1 97 105 THR A N 1
ATOM 812 C CA . THR A 1 105 ? 7.039 13.133 1.526 1 97 105 THR A CA 1
ATOM 813 C C . THR A 1 105 ? 6.43 13.531 2.867 1 97 105 THR A C 1
ATOM 815 O O . THR A 1 105 ? 5.594 14.43 2.934 1 97 105 THR A O 1
ATOM 818 N N . TRP A 1 106 ? 6.754 12.773 3.865 1 96.06 106 TRP A N 1
ATOM 819 C CA . TRP A 1 106 ? 6.391 13.117 5.234 1 96.06 106 TRP A CA 1
ATOM 820 C C . TRP A 1 106 ? 7.531 13.844 5.938 1 96.06 106 TRP A C 1
ATOM 822 O O . TRP A 1 106 ? 8.625 13.297 6.082 1 96.06 106 TRP A O 1
ATOM 832 N N . SER A 1 107 ? 7.238 15.031 6.398 1 94.81 107 SER A N 1
ATOM 833 C CA . SER A 1 107 ? 8.258 15.859 7.035 1 94.81 107 SER A CA 1
ATOM 834 C C . SER A 1 107 ? 7.871 16.219 8.461 1 94.81 107 SER A C 1
ATOM 836 O O . SER A 1 107 ? 6.684 16.266 8.797 1 94.81 107 SER A O 1
ATOM 838 N N . LEU A 1 108 ? 8.844 16.453 9.242 1 93.31 108 LEU A N 1
ATOM 839 C CA . LEU A 1 108 ? 8.625 17.047 10.562 1 93.31 108 LEU A CA 1
ATOM 840 C C . LEU A 1 108 ? 8.109 18.469 10.445 1 93.31 108 LEU A C 1
ATOM 842 O O . LEU A 1 108 ? 8.164 19.062 9.359 1 93.31 108 LEU A O 1
ATOM 846 N N . PRO A 1 109 ? 7.562 18.984 11.555 1 90.81 109 PRO A N 1
ATOM 847 C CA . PRO A 1 109 ? 7.016 20.344 11.508 1 90.81 109 PRO A CA 1
ATOM 848 C C . PRO A 1 109 ? 8.047 21.375 11.062 1 90.81 109 PRO A C 1
ATOM 850 O O . PRO A 1 109 ? 7.688 22.406 10.484 1 90.81 109 PRO A O 1
ATOM 853 N N . ASN A 1 110 ? 9.281 21.125 11.25 1 91.88 110 ASN A N 1
ATOM 854 C CA . ASN A 1 110 ? 10.328 22.062 10.844 1 91.88 110 ASN A CA 1
ATOM 855 C C . ASN A 1 110 ? 10.641 21.938 9.352 1 91.88 110 ASN A C 1
ATOM 857 O O . ASN A 1 110 ? 11.5 22.656 8.836 1 91.88 110 ASN A O 1
ATOM 861 N N . GLY A 1 111 ? 10.016 21.031 8.688 1 92 111 GLY A N 1
ATOM 862 C CA . GLY A 1 111 ? 10.172 20.906 7.25 1 92 111 GLY A CA 1
ATOM 863 C C . GLY A 1 111 ? 11.133 19.812 6.844 1 92 111 GLY A C 1
ATOM 864 O O . GLY A 1 111 ? 11.266 19.5 5.66 1 92 111 GLY A O 1
ATOM 865 N N . ASP A 1 112 ? 11.797 19.094 7.805 1 93.19 112 ASP A N 1
ATOM 866 C CA . ASP A 1 112 ? 12.75 18.047 7.492 1 93.19 112 ASP A CA 1
ATOM 867 C C . ASP A 1 112 ? 12.039 16.766 7.055 1 93.19 112 ASP A C 1
ATOM 869 O O . ASP A 1 112 ? 11.227 16.219 7.801 1 93.19 112 ASP A O 1
ATOM 873 N N . PRO A 1 113 ? 12.383 16.312 5.867 1 94.38 113 PRO A N 1
ATOM 874 C CA . PRO A 1 113 ? 11.766 15.055 5.43 1 94.38 113 PRO A CA 1
ATOM 875 C C . PRO A 1 113 ? 12.297 13.844 6.188 1 94.38 113 PRO A C 1
ATOM 877 O O . PRO A 1 113 ? 13.516 13.711 6.375 1 94.38 113 PRO A O 1
ATOM 880 N N . VAL A 1 114 ? 11.367 12.914 6.609 1 91.75 114 VAL A N 1
ATOM 881 C CA . VAL A 1 114 ? 11.805 11.758 7.379 1 91.75 114 VAL A CA 1
ATOM 882 C C . VAL A 1 114 ? 11.297 10.477 6.719 1 91.75 114 VAL A C 1
ATOM 884 O O . VAL A 1 114 ? 11.852 9.398 6.938 1 91.75 114 VAL A O 1
ATOM 887 N N . LEU A 1 115 ? 10.188 10.539 5.988 1 93.69 115 LEU A N 1
ATOM 888 C CA . LEU A 1 115 ? 9.664 9.391 5.25 1 93.69 115 LEU A CA 1
ATOM 889 C C . LEU A 1 115 ? 9.344 9.773 3.809 1 93.69 115 LEU A C 1
ATOM 891 O O . LEU A 1 115 ? 9.031 10.938 3.523 1 93.69 115 LEU A O 1
ATOM 895 N N . HIS A 1 116 ? 9.484 8.797 2.975 1 95.81 116 HIS A N 1
ATOM 896 C CA . HIS A 1 116 ? 9.094 8.898 1.573 1 95.81 116 HIS A CA 1
ATOM 897 C C . HIS A 1 116 ? 8.227 7.719 1.154 1 95.81 116 HIS A C 1
ATOM 899 O O . HIS A 1 116 ? 8.281 6.652 1.771 1 95.81 116 HIS A O 1
ATOM 905 N N . GLY A 1 117 ? 7.449 8 0.101 1 96.75 117 GLY A N 1
ATOM 906 C CA . GLY A 1 117 ? 6.605 6.926 -0.39 1 96.75 117 GLY A CA 1
ATOM 907 C C . GLY A 1 117 ? 6.074 7.172 -1.79 1 96.75 117 GLY A C 1
ATOM 908 O O . GLY A 1 117 ? 6.301 8.242 -2.365 1 96.75 117 GLY A O 1
ATOM 909 N N . PHE A 1 118 ? 5.504 6.148 -2.342 1 98.06 118 PHE A N 1
ATOM 910 C CA . PHE A 1 118 ? 4.812 6.23 -3.623 1 98.06 118 PHE A CA 1
ATOM 911 C C . PHE A 1 118 ? 3.619 5.281 -3.656 1 98.06 118 PHE A C 1
ATOM 913 O O . PHE A 1 118 ? 3.535 4.355 -2.85 1 98.06 118 PHE A O 1
ATOM 920 N N . GLY A 1 119 ? 2.732 5.613 -4.512 1 98.5 119 GLY A N 1
ATOM 921 C CA . GLY A 1 119 ? 1.515 4.828 -4.633 1 98.5 119 GLY A CA 1
ATOM 922 C C . GLY A 1 119 ? 0.622 5.285 -5.77 1 98.5 119 GLY A C 1
ATOM 923 O O . GLY A 1 119 ? 1.087 5.938 -6.707 1 98.5 119 GLY A O 1
ATOM 924 N N . PHE A 1 120 ? -0.601 4.809 -5.746 1 98.44 120 PHE A N 1
ATOM 925 C CA . PHE A 1 120 ? -1.554 5.094 -6.812 1 98.44 120 PHE A CA 1
ATOM 926 C C . PHE A 1 120 ? -2.982 5.055 -6.285 1 98.44 120 PHE A C 1
ATOM 928 O O . PHE A 1 120 ? -3.234 4.531 -5.195 1 98.44 120 PHE A O 1
ATOM 935 N N . GLU A 1 121 ? -3.82 5.652 -7.031 1 97.81 121 GLU A N 1
ATOM 936 C CA . GLU A 1 121 ? -5.234 5.648 -6.66 1 97.81 121 GLU A CA 1
ATOM 937 C C . GLU A 1 121 ? -5.895 4.32 -7.016 1 97.81 121 GLU A C 1
ATOM 939 O O . GLU A 1 121 ? -5.625 3.752 -8.078 1 97.81 121 GLU A O 1
ATOM 944 N N . HIS A 1 122 ? -6.688 3.895 -6.086 1 97 122 HIS A N 1
ATOM 945 C CA . HIS A 1 122 ? -7.438 2.656 -6.246 1 97 122 HIS A CA 1
ATOM 946 C C . HIS A 1 122 ? -8.773 2.725 -5.516 1 97 122 HIS A C 1
ATOM 948 O O . HIS A 1 122 ? -8.812 2.895 -4.293 1 97 122 HIS A O 1
ATOM 954 N N . GLY A 1 123 ? -9.875 2.545 -6.289 1 93.69 123 GLY A N 1
ATOM 955 C CA . GLY A 1 123 ? -11.188 2.525 -5.672 1 93.69 123 GLY A CA 1
ATOM 956 C C . GLY A 1 123 ? -11.523 3.809 -4.934 1 93.69 123 GLY A C 1
ATOM 957 O O . GLY A 1 123 ? -12.109 3.773 -3.85 1 93.69 123 GLY A O 1
ATOM 958 N N . GLY A 1 124 ? -11.055 4.844 -5.355 1 93.5 124 GLY A N 1
ATOM 959 C CA . GLY A 1 124 ? -11.359 6.125 -4.734 1 93.5 124 GLY A CA 1
ATOM 960 C C . GLY A 1 124 ? -10.422 6.473 -3.596 1 93.5 124 GLY A C 1
ATOM 961 O O . GLY A 1 124 ? -10.523 7.551 -3.004 1 93.5 124 GLY A O 1
ATOM 962 N N . SER A 1 125 ? -9.523 5.566 -3.332 1 97.38 125 SER A N 1
ATOM 963 C CA . SER A 1 125 ? -8.531 5.809 -2.289 1 97.38 125 SER A CA 1
ATOM 964 C C . SER A 1 125 ? -7.133 5.941 -2.881 1 97.38 125 SER A C 1
ATOM 966 O O . SER A 1 125 ? -6.895 5.551 -4.023 1 97.38 125 SER A O 1
ATOM 968 N N . LEU A 1 126 ? -6.336 6.574 -2.158 1 98.31 126 LEU A N 1
ATOM 969 C CA . LEU A 1 126 ? -4.91 6.559 -2.463 1 98.31 126 LEU A CA 1
ATOM 970 C C . LEU A 1 126 ? -4.184 5.516 -1.615 1 98.31 126 LEU A C 1
ATOM 972 O O . LEU A 1 126 ? -4.285 5.527 -0.387 1 98.31 126 LEU A O 1
ATOM 976 N N . VAL A 1 127 ? -3.531 4.625 -2.27 1 98.69 127 VAL A N 1
ATOM 977 C CA . VAL A 1 127 ? -2.762 3.574 -1.608 1 98.69 127 VAL A CA 1
ATOM 978 C C . VAL A 1 127 ? -1.268 3.836 -1.793 1 98.69 127 VAL A C 1
ATOM 980 O O . VAL A 1 127 ? -0.797 4.02 -2.918 1 98.69 127 VAL A O 1
ATOM 983 N N . MET A 1 128 ? -0.49 3.84 -0.672 1 98.56 128 MET A N 1
ATOM 984 C CA . MET A 1 128 ? 0.926 4.184 -0.763 1 98.56 128 MET A CA 1
ATOM 985 C C . MET A 1 128 ? 1.763 3.295 0.151 1 98.56 128 MET A C 1
ATOM 987 O O . MET A 1 128 ? 1.35 2.986 1.271 1 98.56 128 MET A O 1
ATOM 991 N N . ARG A 1 129 ? 2.9 2.926 -0.307 1 97.44 129 ARG A N 1
ATOM 992 C CA . ARG A 1 129 ? 3.936 2.512 0.633 1 97.44 129 ARG A CA 1
ATOM 993 C C . ARG A 1 129 ? 4.738 3.713 1.128 1 97.44 129 ARG A C 1
ATOM 995 O O . ARG A 1 129 ? 4.891 4.703 0.409 1 97.44 129 ARG A O 1
ATOM 1002 N N . TYR A 1 130 ? 5.211 3.633 2.338 1 95.88 130 TYR A N 1
ATOM 1003 C CA . TYR A 1 130 ? 6.082 4.652 2.91 1 95.88 130 TYR A CA 1
ATOM 1004 C C . TYR A 1 130 ? 7.262 4.016 3.639 1 95.88 130 TYR A C 1
ATOM 1006 O O . TYR A 1 130 ? 7.199 2.846 4.023 1 95.88 130 TYR A O 1
ATOM 1014 N N . GLY A 1 131 ? 8.344 4.742 3.717 1 92.88 131 GLY A N 1
ATOM 1015 C CA . GLY A 1 131 ? 9.484 4.254 4.477 1 92.88 131 GLY A CA 1
ATOM 1016 C C . GLY A 1 131 ? 10.594 5.277 4.609 1 92.88 131 GLY A C 1
ATOM 1017 O O . GLY A 1 131 ? 10.562 6.324 3.959 1 92.88 131 GLY A O 1
ATOM 1018 N N . SER A 1 132 ? 11.461 4.941 5.57 1 87 132 SER A N 1
ATOM 1019 C CA . SER A 1 132 ? 12.664 5.75 5.742 1 87 132 SER A CA 1
ATOM 1020 C C . SER A 1 132 ? 13.586 5.625 4.535 1 87 132 SER A C 1
ATOM 1022 O O . SER A 1 132 ? 13.625 4.582 3.881 1 87 132 SER A O 1
ATOM 1024 N N . PRO A 1 133 ? 14.195 6.816 4.281 1 74.12 133 PRO A N 1
ATOM 1025 C CA . PRO A 1 133 ? 15.156 6.707 3.182 1 74.12 133 PRO A CA 1
ATOM 1026 C C . PRO A 1 133 ? 16.219 5.645 3.438 1 74.12 133 PRO A C 1
ATOM 1028 O O . PRO A 1 133 ? 16.625 5.43 4.582 1 74.12 133 PRO A O 1
ATOM 1031 N N . ARG A 1 134 ? 16.391 4.812 2.494 1 59.41 134 ARG A N 1
ATOM 1032 C CA . ARG A 1 134 ? 17.453 3.812 2.639 1 59.41 134 ARG A CA 1
ATOM 1033 C C . ARG A 1 134 ? 18.828 4.453 2.562 1 59.41 134 ARG A C 1
ATOM 1035 O O . ARG A 1 134 ? 19.062 5.328 1.726 1 59.41 134 ARG A O 1
ATOM 1042 N N . GLN A 1 135 ? 19.547 4.551 3.727 1 51.84 135 GLN A N 1
ATOM 1043 C CA . GLN A 1 135 ? 20.922 5.039 3.725 1 51.84 135 GLN A CA 1
ATOM 1044 C C . GLN A 1 135 ? 21.812 4.156 2.861 1 51.84 135 GLN A C 1
ATOM 1046 O O . GLN A 1 135 ? 21.594 2.945 2.775 1 51.84 135 GLN A O 1
ATOM 1051 N N . MET B 1 1 ? 39.562 -7.723 -9.992 1 23.3 1 MET B N 1
ATOM 1052 C CA . MET B 1 1 ? 38.875 -8.164 -8.773 1 23.3 1 MET B CA 1
ATOM 1053 C C . MET B 1 1 ? 37.875 -7.105 -8.297 1 23.3 1 MET B C 1
ATOM 1055 O O . MET B 1 1 ? 38.094 -6.48 -7.25 1 23.3 1 MET B O 1
ATOM 1059 N N . THR B 1 2 ? 37.531 -6.152 -9.047 1 32.88 2 THR B N 1
ATOM 1060 C CA . THR B 1 2 ? 36.688 -4.969 -8.984 1 32.88 2 THR B CA 1
ATOM 1061 C C . THR B 1 2 ? 35.344 -5.305 -8.359 1 32.88 2 THR B C 1
ATOM 1063 O O . THR B 1 2 ? 34.562 -6.066 -8.938 1 32.88 2 THR B O 1
ATOM 1066 N N . SER B 1 3 ? 35.312 -5.395 -6.941 1 27.05 3 SER B N 1
ATOM 1067 C CA . SER B 1 3 ? 34.688 -6.148 -5.863 1 27.05 3 SER B CA 1
ATOM 1068 C C . SER B 1 3 ? 33.156 -6.02 -5.922 1 27.05 3 SER B C 1
ATOM 1070 O O . SER B 1 3 ? 32.625 -5.113 -6.57 1 27.05 3 SER B O 1
ATOM 1072 N N . LEU B 1 4 ? 32.469 -7.031 -5.121 1 30.11 4 LEU B N 1
ATOM 1073 C CA . LEU B 1 4 ? 31.141 -7.414 -4.668 1 30.11 4 LEU B CA 1
ATOM 1074 C C . LEU B 1 4 ? 30.344 -6.195 -4.234 1 30.11 4 LEU B C 1
ATOM 1076 O O . LEU B 1 4 ? 29.109 -6.219 -4.25 1 30.11 4 LEU B O 1
ATOM 1080 N N . SER B 1 5 ? 31.047 -5.199 -3.768 1 32.12 5 SER B N 1
ATOM 1081 C CA . SER B 1 5 ? 30.484 -4.016 -3.127 1 32.12 5 SER B CA 1
ATOM 1082 C C . SER B 1 5 ? 29.594 -3.242 -4.086 1 32.12 5 SER B C 1
ATOM 1084 O O . SER B 1 5 ? 28.688 -2.518 -3.654 1 32.12 5 SER B O 1
ATOM 1086 N N . ALA B 1 6 ? 29.969 -2.887 -5.301 1 33.41 6 ALA B N 1
ATOM 1087 C CA . ALA B 1 6 ? 29.266 -2.156 -6.352 1 33.41 6 ALA B CA 1
ATOM 1088 C C . ALA B 1 6 ? 27.984 -2.867 -6.746 1 33.41 6 ALA B C 1
ATOM 1090 O O . ALA B 1 6 ? 26.984 -2.219 -7.066 1 33.41 6 ALA B O 1
ATOM 1091 N N . ILE B 1 7 ? 28 -4.133 -7.125 1 32.03 7 ILE B N 1
ATOM 1092 C CA . ILE B 1 7 ? 26.922 -4.977 -7.637 1 32.03 7 ILE B CA 1
ATOM 1093 C C . ILE B 1 7 ? 25.828 -5.098 -6.59 1 32.03 7 ILE B C 1
ATOM 1095 O O . ILE B 1 7 ? 24.641 -5.184 -6.93 1 32.03 7 ILE B O 1
ATOM 1099 N N . GLU B 1 8 ? 26.234 -5.398 -5.324 1 31.27 8 GLU B N 1
ATOM 1100 C CA . GLU B 1 8 ? 25.312 -5.668 -4.223 1 31.27 8 GLU B CA 1
ATOM 1101 C C . GLU B 1 8 ? 24.422 -4.457 -3.928 1 31.27 8 GLU B C 1
ATOM 1103 O O . GLU B 1 8 ? 23.766 -4.406 -2.895 1 31.27 8 GLU B O 1
ATOM 1108 N N . LYS B 1 9 ? 24.891 -3.381 -4.258 1 36.56 9 LYS B N 1
ATOM 1109 C CA . LYS B 1 9 ? 23.812 -2.396 -4.117 1 36.56 9 LYS B CA 1
ATOM 1110 C C . LYS B 1 9 ? 22.484 -2.973 -4.574 1 36.56 9 LYS B C 1
ATOM 1112 O O . LYS B 1 9 ? 22.109 -2.85 -5.742 1 36.56 9 LYS B O 1
ATOM 1117 N N . GLU B 1 10 ? 22.297 -4.367 -4.648 1 42.75 10 GLU B N 1
ATOM 1118 C CA . GLU B 1 10 ? 21.188 -5.301 -4.859 1 42.75 10 GLU B CA 1
ATOM 1119 C C . GLU B 1 10 ? 19.844 -4.645 -4.562 1 42.75 10 GLU B C 1
ATOM 1121 O O . GLU B 1 10 ? 19.547 -4.297 -3.416 1 42.75 10 GLU B O 1
ATOM 1126 N N . LEU B 1 11 ? 19.484 -3.822 -5.398 1 48.06 11 LEU B N 1
ATOM 1127 C CA . LEU B 1 11 ? 18.469 -2.779 -5.426 1 48.06 11 LEU B CA 1
ATOM 1128 C C . LEU B 1 11 ? 17.203 -3.246 -4.723 1 48.06 11 LEU B C 1
ATOM 1130 O O . LEU B 1 11 ? 16.594 -4.25 -5.113 1 48.06 11 LEU B O 1
ATOM 1134 N N . VAL B 1 12 ? 17.172 -2.971 -3.379 1 64.69 12 VAL B N 1
ATOM 1135 C CA . VAL B 1 12 ? 16.031 -3.131 -2.482 1 64.69 12 VAL B CA 1
ATOM 1136 C C . VAL B 1 12 ? 14.727 -2.867 -3.244 1 64.69 12 VAL B C 1
ATOM 1138 O O . VAL B 1 12 ? 14.562 -1.811 -3.859 1 64.69 12 VAL B O 1
ATOM 1141 N N . LEU B 1 13 ? 14.156 -3.945 -3.646 1 83.88 13 LEU B N 1
ATOM 1142 C CA . LEU B 1 13 ? 12.836 -3.861 -4.258 1 83.88 13 LEU B CA 1
ATOM 1143 C C . LEU B 1 13 ? 11.758 -3.662 -3.195 1 83.88 13 LEU B C 1
ATOM 1145 O O . LEU B 1 13 ? 11.734 -4.375 -2.191 1 83.88 13 LEU B O 1
ATOM 1149 N N . ASP B 1 14 ? 11.156 -2.545 -3.373 1 91.81 14 ASP B N 1
ATOM 1150 C CA . ASP B 1 14 ? 9.953 -2.367 -2.57 1 91.81 14 ASP B CA 1
ATOM 1151 C C . ASP B 1 14 ? 8.82 -1.771 -3.402 1 91.81 14 ASP B C 1
ATOM 1153 O O . ASP B 1 14 ? 9.047 -1.289 -4.516 1 91.81 14 ASP B O 1
ATOM 1157 N N . GLY B 1 15 ? 7.641 -1.95 -2.973 1 95.75 15 GLY B N 1
ATOM 1158 C CA . GLY B 1 15 ? 6.484 -1.448 -3.697 1 95.75 15 GLY B CA 1
ATOM 1159 C C . GLY B 1 15 ? 5.184 -1.617 -2.936 1 95.75 15 GLY B C 1
ATOM 1160 O O . GLY B 1 15 ? 5.188 -1.989 -1.761 1 95.75 15 GLY B O 1
ATOM 1161 N N . VAL B 1 16 ? 4.18 -1.181 -3.609 1 98.31 16 VAL B N 1
ATOM 1162 C CA . VAL B 1 16 ? 2.818 -1.323 -3.1 1 98.31 16 VAL B CA 1
ATOM 1163 C C . VAL B 1 16 ? 1.94 -2.002 -4.148 1 98.31 16 VAL B C 1
ATOM 1165 O O . VAL B 1 16 ? 2.111 -1.778 -5.348 1 98.31 16 VAL B O 1
ATOM 1168 N N . VAL B 1 17 ? 1.084 -2.891 -3.701 1 98.25 17 VAL B N 1
ATOM 1169 C CA . VAL B 1 17 ? 0.217 -3.68 -4.57 1 98.25 17 VAL B CA 1
ATOM 1170 C C . VAL B 1 17 ? -1.189 -3.742 -3.977 1 98.25 17 VAL B C 1
ATOM 1172 O O . VAL B 1 17 ? -1.355 -3.742 -2.754 1 98.25 17 VAL B O 1
ATOM 1175 N N . THR B 1 18 ? -2.182 -3.736 -4.797 1 98.69 18 THR B N 1
ATOM 1176 C CA . THR B 1 18 ? -3.561 -4.008 -4.41 1 98.69 18 THR B CA 1
ATOM 1177 C C . THR B 1 18 ? -4.066 -5.289 -5.07 1 98.69 18 THR B C 1
ATOM 1179 O O . THR B 1 18 ? -3.646 -5.629 -6.18 1 98.69 18 THR B O 1
ATOM 1182 N N . TYR B 1 19 ? -4.867 -5.977 -4.402 1 98.19 19 TYR B N 1
ATOM 1183 C CA . TYR B 1 19 ? -5.535 -7.168 -4.922 1 98.19 19 TYR B CA 1
ATOM 1184 C C . TYR B 1 19 ? -7.047 -7.027 -4.824 1 98.19 19 TYR B C 1
ATOM 1186 O O . TYR B 1 19 ? -7.57 -6.52 -3.83 1 98.19 19 TYR B O 1
ATOM 1194 N N . ILE B 1 20 ? -7.719 -7.477 -5.824 1 97.44 20 ILE B N 1
ATOM 1195 C CA . ILE B 1 20 ? -9.172 -7.586 -5.832 1 97.44 20 ILE B CA 1
ATOM 1196 C C . ILE B 1 20 ? -9.578 -9.039 -6.066 1 97.44 20 ILE B C 1
ATOM 1198 O O . ILE B 1 20 ? -9.102 -9.68 -7.008 1 97.44 20 ILE B O 1
ATOM 1202 N N . LEU B 1 21 ? -10.438 -9.453 -5.191 1 95.31 21 LEU B N 1
ATOM 1203 C CA . LEU B 1 21 ? -10.93 -10.82 -5.32 1 95.31 21 LEU B CA 1
ATOM 1204 C C . LEU B 1 21 ? -12.031 -10.906 -6.371 1 95.31 21 LEU B C 1
ATOM 1206 O O . LEU B 1 21 ? -12.883 -10.016 -6.453 1 95.31 21 LEU B O 1
ATOM 1210 N N . GLY B 1 22 ? -12 -12.008 -7.137 1 92.19 22 GLY B N 1
ATOM 1211 C CA . GLY B 1 22 ? -13.023 -12.289 -8.125 1 92.19 22 GLY B CA 1
ATOM 1212 C C . GLY B 1 22 ? -13.094 -13.75 -8.508 1 92.19 22 GLY B C 1
ATOM 1213 O O . GLY B 1 22 ? -12.672 -14.625 -7.746 1 92.19 22 GLY B O 1
ATOM 1214 N N . ARG B 1 23 ? -13.852 -13.977 -9.484 1 89.38 23 ARG B N 1
ATOM 1215 C CA . ARG B 1 23 ? -13.953 -15.297 -10.094 1 89.38 23 ARG B CA 1
ATOM 1216 C C . ARG B 1 23 ? -13.75 -15.227 -11.602 1 89.38 23 ARG B C 1
ATOM 1218 O O . ARG B 1 23 ? -14.133 -14.25 -12.242 1 89.38 23 ARG B O 1
ATOM 1225 N N . ASP B 1 24 ? -13.102 -16.281 -12.039 1 86.44 24 ASP B N 1
ATOM 1226 C CA . ASP B 1 24 ? -12.969 -16.328 -13.492 1 86.44 24 ASP B CA 1
ATOM 1227 C C . ASP B 1 24 ? -14.211 -16.953 -14.133 1 86.44 24 ASP B C 1
ATOM 1229 O O . ASP B 1 24 ? -15.211 -17.188 -13.461 1 86.44 24 ASP B O 1
ATOM 1233 N N . LYS B 1 25 ? -14.18 -17.141 -15.445 1 87.94 25 LYS B N 1
ATOM 1234 C CA . LYS B 1 25 ? -15.328 -17.625 -16.203 1 87.94 25 LYS B CA 1
ATOM 1235 C C . LYS B 1 25 ? -15.766 -19 -15.742 1 87.94 25 LYS B C 1
ATOM 1237 O O . LYS B 1 25 ? -16.938 -19.359 -15.867 1 87.94 25 LYS B O 1
ATOM 1242 N N . SER B 1 26 ? -14.875 -19.797 -15.219 1 85.56 26 SER B N 1
ATOM 1243 C CA . SER B 1 26 ? -15.156 -21.156 -14.773 1 85.56 26 SER B CA 1
ATOM 1244 C C . SER B 1 26 ? -15.594 -21.188 -13.305 1 85.56 26 SER B C 1
ATOM 1246 O O . SER B 1 26 ? -15.891 -22.25 -12.758 1 85.56 26 SER B O 1
ATOM 1248 N N . GLY B 1 27 ? -15.586 -20 -12.625 1 83 27 GLY B N 1
ATOM 1249 C CA . GLY B 1 27 ? -16 -19.922 -11.234 1 83 27 GLY B CA 1
ATOM 1250 C C . GLY B 1 27 ? -14.836 -20.047 -10.258 1 83 27 GLY B C 1
ATOM 1251 O O . GLY B 1 27 ? -15.039 -20 -9.047 1 83 27 GLY B O 1
ATOM 1252 N N . ARG B 1 28 ? -13.711 -20.172 -10.828 1 84.94 28 ARG B N 1
ATOM 1253 C CA . ARG B 1 28 ? -12.531 -20.281 -9.984 1 84.94 28 ARG B CA 1
ATOM 1254 C C . ARG B 1 28 ? -12.164 -18.938 -9.367 1 84.94 28 ARG B C 1
ATOM 1256 O O . ARG B 1 28 ? -12.242 -17.906 -10.023 1 84.94 28 ARG B O 1
ATOM 1263 N N . ALA B 1 29 ? -11.695 -19.016 -8.086 1 89.56 29 ALA B N 1
ATOM 1264 C CA . ALA B 1 29 ? -11.289 -17.812 -7.391 1 89.56 29 ALA B CA 1
ATOM 1265 C C . ALA B 1 29 ? -10.016 -17.219 -8 1 89.56 29 ALA B C 1
ATOM 1267 O O . ALA B 1 29 ? -9.047 -17.953 -8.242 1 89.56 29 ALA B O 1
ATOM 1268 N N . ILE B 1 30 ? -10.062 -15.961 -8.258 1 93.44 30 ILE B N 1
ATOM 1269 C CA . ILE B 1 30 ? -8.898 -15.242 -8.758 1 93.44 30 ILE B CA 1
ATOM 1270 C C . ILE B 1 30 ? -8.703 -13.961 -7.961 1 93.44 30 ILE B C 1
ATOM 1272 O O . ILE B 1 30 ? -9.625 -13.477 -7.305 1 93.44 30 ILE B O 1
ATOM 1276 N N . ILE B 1 31 ? -7.441 -13.5 -8.023 1 95.25 31 ILE B N 1
ATOM 1277 C CA . ILE B 1 31 ? -7.219 -12.125 -7.586 1 95.25 31 ILE B CA 1
ATOM 1278 C C . ILE B 1 31 ? -6.508 -11.344 -8.688 1 95.25 31 ILE B C 1
ATOM 1280 O O . ILE B 1 31 ? -5.578 -11.859 -9.32 1 95.25 31 ILE B O 1
ATOM 1284 N N . ASP B 1 32 ? -7.035 -10.188 -8.93 1 96.44 32 ASP B N 1
ATOM 1285 C CA . ASP B 1 32 ? -6.391 -9.234 -9.828 1 96.44 32 ASP B CA 1
ATOM 1286 C C . ASP B 1 32 ? -5.547 -8.227 -9.055 1 96.44 32 ASP B C 1
ATOM 1288 O O . ASP B 1 32 ? -5.973 -7.727 -8.008 1 96.44 32 ASP B O 1
ATOM 1292 N N . ALA B 1 33 ? -4.395 -7.961 -9.586 1 97.31 33 ALA B N 1
ATOM 1293 C CA . ALA B 1 33 ? -3.451 -7.082 -8.898 1 97.31 33 ALA B CA 1
ATOM 1294 C C . ALA B 1 33 ? -3.207 -5.805 -9.695 1 97.31 33 ALA B C 1
ATOM 1296 O O . ALA B 1 33 ? -3.246 -5.82 -10.93 1 97.31 33 ALA B O 1
ATOM 1297 N N . ARG B 1 34 ? -2.969 -4.738 -9.086 1 98.06 34 ARG B N 1
ATOM 1298 C CA . ARG B 1 34 ? -2.34 -3.514 -9.57 1 98.06 34 ARG B CA 1
ATOM 1299 C C . ARG B 1 34 ? -1.167 -3.115 -8.68 1 98.06 34 ARG B C 1
ATOM 1301 O O . ARG B 1 34 ? -1.263 -3.178 -7.453 1 98.06 34 ARG B O 1
ATOM 1308 N N . TRP B 1 35 ? -0.035 -2.758 -9.336 1 96.75 35 TRP B N 1
ATOM 1309 C CA . TRP B 1 35 ? 1.15 -2.592 -8.5 1 96.75 35 TRP B CA 1
ATOM 1310 C C . TRP B 1 35 ? 2.086 -1.54 -9.086 1 96.75 35 TRP B C 1
ATOM 1312 O O . TRP B 1 35 ? 1.979 -1.191 -10.266 1 96.75 35 TRP B O 1
ATOM 1322 N N . VAL B 1 36 ? 2.951 -0.995 -8.242 1 96.56 36 VAL B N 1
ATOM 1323 C CA . VAL B 1 36 ? 4.109 -0.183 -8.609 1 96.56 36 VAL B CA 1
ATOM 1324 C C . VAL B 1 36 ? 5.285 -0.523 -7.695 1 96.56 36 VAL B C 1
ATOM 1326 O O . VAL B 1 36 ? 5.09 -0.898 -6.535 1 96.56 36 VAL B O 1
ATOM 1329 N N . SER B 1 37 ? 6.461 -0.48 -8.227 1 93.38 37 SER B N 1
ATOM 1330 C CA . SER B 1 37 ? 7.68 -0.742 -7.469 1 93.38 37 SER B CA 1
ATOM 1331 C C . SER B 1 37 ? 8.68 0.402 -7.609 1 93.38 37 SER B C 1
ATOM 1333 O O . SER B 1 37 ? 8.539 1.25 -8.492 1 93.38 37 SER B O 1
ATOM 1335 N N . SER B 1 38 ? 9.656 0.346 -6.703 1 91.56 38 SER B N 1
ATOM 1336 C CA . SER B 1 38 ? 10.742 1.32 -6.762 1 91.56 38 SER B CA 1
ATOM 1337 C C . SER B 1 38 ? 11.469 1.261 -8.102 1 91.56 38 SER B C 1
ATOM 1339 O O . SER B 1 38 ? 12.055 2.254 -8.539 1 91.56 38 SER B O 1
ATOM 1341 N N . ARG B 1 39 ? 11.352 0.214 -8.812 1 88.69 39 ARG B N 1
ATOM 1342 C CA . ARG B 1 39 ? 12.055 0.039 -10.078 1 88.69 39 ARG B CA 1
ATOM 1343 C C . ARG B 1 39 ? 11.203 0.534 -11.25 1 88.69 39 ARG B C 1
ATOM 1345 O O . ARG B 1 39 ? 11.711 0.709 -12.359 1 88.69 39 ARG B O 1
ATOM 1352 N N . THR B 1 40 ? 9.922 0.749 -10.992 1 90.75 40 THR B N 1
ATOM 1353 C CA . THR B 1 40 ? 9.055 1.078 -12.117 1 90.75 40 THR B CA 1
ATOM 1354 C C . THR B 1 40 ? 8.406 2.445 -11.922 1 90.75 40 THR B C 1
ATOM 1356 O O . THR B 1 40 ? 7.668 2.92 -12.789 1 90.75 40 THR B O 1
ATOM 1359 N N . THR B 1 41 ? 8.68 3.07 -10.805 1 93.62 41 THR B N 1
ATOM 1360 C CA . THR B 1 41 ? 8.039 4.348 -10.508 1 93.62 41 THR B CA 1
ATOM 1361 C C . THR B 1 41 ? 8.328 5.367 -11.609 1 93.62 41 THR B C 1
ATOM 1363 O O . THR B 1 41 ? 7.52 6.262 -11.859 1 93.62 41 THR B O 1
ATOM 1366 N N . SER B 1 42 ? 9.43 5.246 -12.211 1 92.38 42 SER B N 1
ATOM 1367 C CA . SER B 1 42 ? 9.836 6.211 -13.227 1 92.38 42 SER B CA 1
ATOM 1368 C C . SER B 1 42 ? 8.938 6.133 -14.461 1 92.38 42 SER B C 1
ATOM 1370 O O . SER B 1 42 ? 8.875 7.074 -15.25 1 92.38 42 SER B O 1
ATOM 1372 N N . THR B 1 43 ? 8.242 5.047 -14.672 1 94.06 43 THR B N 1
ATOM 1373 C CA . THR B 1 43 ? 7.316 4.934 -15.797 1 94.06 43 THR B CA 1
ATOM 1374 C C . THR B 1 43 ? 6.035 5.715 -15.516 1 94.06 43 THR B C 1
ATOM 1376 O O . THR B 1 43 ? 5.242 5.957 -16.438 1 94.06 43 THR B O 1
ATOM 1379 N N . ASN B 1 44 ? 5.789 6.051 -14.258 1 96.44 44 ASN B N 1
ATOM 1380 C CA . ASN B 1 44 ? 4.594 6.746 -13.789 1 96.44 44 ASN B CA 1
ATOM 1381 C C . ASN B 1 44 ? 3.326 5.973 -14.133 1 96.44 44 ASN B C 1
ATOM 1383 O O . ASN B 1 44 ? 2.279 6.566 -14.391 1 96.44 44 ASN B O 1
ATOM 1387 N N . GLN B 1 45 ? 3.494 4.672 -14.242 1 96.44 45 GLN B N 1
ATOM 1388 C CA . GLN B 1 45 ? 2.373 3.785 -14.531 1 96.44 45 GLN B CA 1
ATOM 1389 C C . GLN B 1 45 ? 2.398 2.555 -13.625 1 96.44 45 GLN B C 1
ATOM 1391 O O . GLN B 1 45 ? 3.469 2.113 -13.203 1 96.44 45 GLN B O 1
ATOM 1396 N N . THR B 1 46 ? 1.256 2.07 -13.414 1 97.06 46 THR B N 1
ATOM 1397 C CA . THR B 1 46 ? 1.148 0.842 -12.633 1 97.06 46 THR B CA 1
ATOM 1398 C C . THR B 1 46 ? 1.255 -0.384 -13.539 1 97.06 46 THR B C 1
ATOM 1400 O O . THR B 1 46 ? 1.012 -0.297 -14.742 1 97.06 46 THR B O 1
ATOM 1403 N N . GLY B 1 47 ? 1.729 -1.463 -12.938 1 96.44 47 GLY B N 1
ATOM 1404 C CA . GLY B 1 47 ? 1.58 -2.777 -13.547 1 96.44 47 GLY B CA 1
ATOM 1405 C C . GLY B 1 47 ? 0.315 -3.492 -13.109 1 96.44 47 GLY B C 1
ATOM 1406 O O . GLY B 1 47 ? -0.454 -2.969 -12.297 1 96.44 47 GLY B O 1
ATOM 1407 N N . THR B 1 48 ? 0.15 -4.648 -13.719 1 96.69 48 THR B N 1
ATOM 1408 C CA . THR B 1 48 ? -1.007 -5.48 -13.406 1 96.69 48 THR B CA 1
ATOM 1409 C C . THR B 1 48 ? -0.575 -6.906 -13.078 1 96.69 48 THR B C 1
ATOM 1411 O O . THR B 1 48 ? 0.602 -7.254 -13.211 1 96.69 48 THR B O 1
ATOM 1414 N N . GLY B 1 49 ? -1.534 -7.672 -12.5 1 96.31 49 GLY B N 1
ATOM 1415 C CA . GLY B 1 49 ? -1.307 -9.086 -12.258 1 96.31 49 GLY B CA 1
ATOM 1416 C C . GLY B 1 49 ? -2.59 -9.875 -12.078 1 96.31 49 GLY B C 1
ATOM 1417 O O . GLY B 1 49 ? -3.654 -9.297 -11.852 1 96.31 49 GLY B O 1
ATOM 1418 N N . ARG B 1 50 ? -2.4 -11.164 -12.227 1 94.62 50 ARG B N 1
ATOM 1419 C CA . ARG B 1 50 ? -3.516 -12.07 -11.984 1 94.62 50 ARG B CA 1
ATOM 1420 C C . ARG B 1 50 ? -3.035 -13.359 -11.328 1 94.62 50 ARG B C 1
ATOM 1422 O O . ARG B 1 50 ? -2.023 -13.93 -11.742 1 94.62 50 ARG B O 1
ATOM 1429 N N . ALA B 1 51 ? -3.795 -13.719 -10.336 1 94.88 51 ALA B N 1
ATOM 1430 C CA . ALA B 1 51 ? -3.461 -14.945 -9.617 1 94.88 51 ALA B CA 1
ATOM 1431 C C . ALA B 1 51 ? -4.633 -15.922 -9.633 1 94.88 51 ALA B C 1
ATOM 1433 O O . ALA B 1 51 ? -5.793 -15.508 -9.656 1 94.88 51 ALA B O 1
ATOM 1434 N N . ILE B 1 52 ? -4.262 -17.172 -9.594 1 91.88 52 ILE B N 1
ATOM 1435 C CA . ILE B 1 52 ? -5.22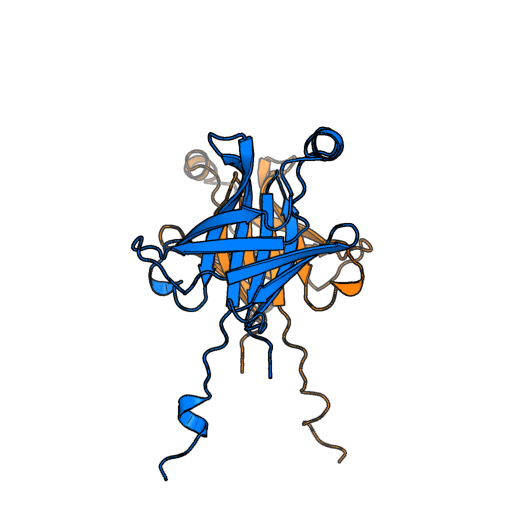7 -18.25 -9.43 1 91.88 52 ILE B CA 1
ATOM 1436 C C . ILE B 1 52 ? -4.941 -19 -8.125 1 91.88 52 ILE B C 1
ATOM 1438 O O . ILE B 1 52 ? -3.783 -19.281 -7.805 1 91.88 52 ILE B O 1
ATOM 1442 N N . ARG B 1 53 ? -5.949 -19.25 -7.371 1 91.38 53 ARG B N 1
ATOM 1443 C CA . ARG B 1 53 ? -5.781 -19.969 -6.117 1 91.38 53 ARG B CA 1
ATOM 1444 C C . ARG B 1 53 ? -5.23 -21.375 -6.363 1 91.38 53 ARG B C 1
ATOM 1446 O O . ARG B 1 53 ? -5.672 -22.062 -7.285 1 91.38 53 ARG B O 1
ATOM 1453 N N . ARG B 1 54 ? -4.184 -21.719 -5.531 1 86.12 54 ARG B N 1
ATOM 1454 C CA . ARG B 1 54 ? -3.643 -23.078 -5.605 1 86.12 54 ARG B CA 1
ATOM 1455 C C . ARG B 1 54 ? -4.363 -24 -4.637 1 86.12 54 ARG B C 1
ATOM 1457 O O . ARG B 1 54 ? -4.777 -23.578 -3.553 1 86.12 54 ARG B O 1
ATOM 1464 N N . GLY B 1 55 ? -4.41 -25.469 -4.832 1 67.19 55 GLY B N 1
ATOM 1465 C CA . GLY B 1 55 ? -5.008 -26.516 -4.023 1 67.19 55 GLY B CA 1
ATOM 1466 C C . GLY B 1 55 ? -6.516 -26.594 -4.152 1 67.19 55 GLY B C 1
ATOM 1467 O O . GLY B 1 55 ? -7.172 -27.375 -3.459 1 67.19 55 GLY B O 1
ATOM 1468 N N . ALA B 1 56 ? -7.273 -25.453 -4.25 1 51.34 56 ALA B N 1
ATOM 1469 C CA . ALA B 1 56 ? -8.68 -25.828 -4.125 1 51.34 56 ALA B CA 1
ATOM 1470 C C . ALA B 1 56 ? -9.016 -27.016 -5.016 1 51.34 56 ALA B C 1
ATOM 1472 O O . ALA B 1 56 ? -8.914 -26.922 -6.242 1 51.34 56 ALA B O 1
ATOM 1473 N N . ASP B 1 57 ? -8.578 -28.125 -4.816 1 42.84 57 ASP B N 1
ATOM 1474 C CA . ASP B 1 57 ? -9.453 -29.172 -5.34 1 42.84 57 ASP B CA 1
ATOM 1475 C C . ASP B 1 57 ? -10.906 -28.688 -5.41 1 42.84 57 ASP B C 1
ATOM 1477 O O . ASP B 1 57 ? -11.453 -28.203 -4.418 1 42.84 57 ASP B O 1
ATOM 1481 N N . HIS B 1 58 ? -11.289 -28.25 -6.535 1 43 58 HIS B N 1
ATOM 1482 C CA . HIS B 1 58 ? -12.648 -27.969 -6.988 1 43 58 HIS B CA 1
ATOM 1483 C C . HIS B 1 58 ? -13.664 -28.797 -6.215 1 43 58 HIS B C 1
ATOM 1485 O O . HIS B 1 58 ? -14.875 -28.562 -6.336 1 43 58 HIS B O 1
ATOM 1491 N N . GLU B 1 59 ? -13.227 -30.047 -5.934 1 40.06 59 GLU B N 1
ATOM 1492 C CA . GLU B 1 59 ? -14.266 -31 -5.52 1 40.06 59 GLU B CA 1
ATOM 1493 C C . GLU B 1 59 ? -14.984 -30.516 -4.266 1 40.06 59 GLU B C 1
ATOM 1495 O O . GLU B 1 59 ? -16.156 -30.812 -4.059 1 40.06 59 GLU B O 1
ATOM 1500 N N . ASN B 1 60 ? -14.258 -30.375 -3.146 1 39.62 60 ASN B N 1
ATOM 1501 C CA . ASN B 1 60 ? -15.109 -29.984 -2.027 1 39.62 60 ASN B CA 1
ATOM 1502 C C . ASN B 1 60 ? -15.43 -28.484 -2.064 1 39.62 60 ASN B C 1
ATOM 1504 O O . ASN B 1 60 ? -15.125 -27.766 -1.119 1 39.62 60 ASN B O 1
ATOM 1508 N N . ASP B 1 61 ? -15.352 -27.922 -3.115 1 42.28 61 ASP B N 1
ATOM 1509 C CA . ASP B 1 61 ? -15.844 -26.609 -3.51 1 42.28 61 ASP B CA 1
ATOM 1510 C C . ASP B 1 61 ? -17.156 -26.281 -2.811 1 42.28 61 ASP B C 1
ATOM 1512 O O . ASP B 1 61 ? -17.688 -25.172 -2.961 1 42.28 61 ASP B O 1
ATOM 1516 N N . ASP B 1 62 ? -17.812 -27.375 -2.607 1 41.81 62 ASP B N 1
ATOM 1517 C CA . ASP B 1 62 ? -19.078 -27.219 -1.907 1 41.81 62 ASP B CA 1
ATOM 1518 C C . ASP B 1 62 ? -18.875 -26.531 -0.559 1 41.81 62 ASP B C 1
ATOM 1520 O O . ASP B 1 62 ? -19.781 -25.828 -0.077 1 41.81 62 ASP B O 1
ATOM 1524 N N . ALA B 1 63 ? -17.938 -27.156 0.275 1 38.53 63 ALA B N 1
ATOM 1525 C CA . ALA B 1 63 ? -17.797 -26.562 1.596 1 38.53 63 ALA B CA 1
ATOM 1526 C C . ALA B 1 63 ? -17.109 -25.203 1.503 1 38.53 63 ALA B C 1
ATOM 1528 O O . ALA B 1 63 ? -17.047 -24.453 2.484 1 38.53 63 ALA B O 1
ATOM 1529 N N . VAL B 1 64 ? -16.266 -24.844 0.532 1 43.62 64 VAL B N 1
ATOM 1530 C CA . VAL B 1 64 ? -15.641 -23.562 0.25 1 43.62 64 VAL B CA 1
ATOM 1531 C C . VAL B 1 64 ? -16.703 -22.547 -0.173 1 43.62 64 VAL B C 1
ATOM 1533 O O . VAL B 1 64 ? -16.406 -21.359 -0.357 1 43.62 64 VAL B O 1
ATOM 1536 N N . LYS B 1 65 ? -17.734 -23.094 -0.757 1 42.59 65 LYS B N 1
ATOM 1537 C CA . LYS B 1 65 ? -18.891 -22.312 -1.195 1 42.59 65 LYS B CA 1
ATOM 1538 C C . LYS B 1 65 ? -19.312 -21.312 -0.129 1 42.59 65 LYS B C 1
ATOM 1540 O O . LYS B 1 65 ? -19.875 -20.266 -0.445 1 42.59 65 LYS B O 1
ATOM 1545 N N . GLU B 1 66 ? -19.312 -21.797 1.038 1 45.38 66 GLU B N 1
ATOM 1546 C CA . GLU B 1 66 ? -20.031 -20.938 1.967 1 45.38 66 GLU B CA 1
ATOM 1547 C C . GLU B 1 66 ? -19.156 -19.781 2.445 1 45.38 66 GLU B C 1
ATOM 1549 O O . GLU B 1 66 ? -19.656 -18.75 2.895 1 45.38 66 GLU B O 1
ATOM 1554 N N . SER B 1 67 ? -17.797 -20.047 2.586 1 50.62 67 SER B N 1
ATOM 1555 C CA . SER B 1 67 ? -17.109 -18.953 3.256 1 50.62 67 SER B CA 1
ATOM 1556 C C . SER B 1 67 ? -16.672 -17.891 2.26 1 50.62 67 SER B C 1
ATOM 1558 O O . SER B 1 67 ? -16.297 -18.203 1.128 1 50.62 67 SER B O 1
ATOM 1560 N N . ALA B 1 68 ? -17.141 -16.812 2.25 1 56.66 68 ALA B N 1
ATOM 1561 C CA . ALA B 1 68 ? -16.797 -15.633 1.453 1 56.66 68 ALA B CA 1
ATOM 1562 C C . ALA B 1 68 ? -15.328 -15.648 1.064 1 56.66 68 ALA B C 1
ATOM 1564 O O . ALA B 1 68 ? -14.461 -15.977 1.883 1 56.66 68 ALA B O 1
ATOM 1565 N N . PRO B 1 69 ? -15.109 -15.844 -0.314 1 64.56 69 PRO B N 1
ATOM 1566 C CA . PRO B 1 69 ? -13.711 -15.828 -0.75 1 64.56 69 PRO B CA 1
ATOM 1567 C C . PRO B 1 69 ? -12.852 -14.844 0.047 1 64.56 69 PRO B C 1
ATOM 1569 O O . PRO B 1 69 ? -13.344 -13.797 0.469 1 64.56 69 PRO B O 1
ATOM 1572 N N . SER B 1 70 ? -11.875 -15.398 0.617 1 86.31 70 SER B N 1
ATOM 1573 C CA . SER B 1 70 ? -10.867 -14.641 1.354 1 86.31 70 SER B CA 1
ATOM 1574 C C . SER B 1 70 ? -9.562 -14.531 0.569 1 86.31 70 SER B C 1
ATOM 1576 O O . SER B 1 70 ? -9.312 -15.344 -0.328 1 86.31 70 SER B O 1
ATOM 1578 N N . PHE B 1 71 ? -8.805 -13.578 0.771 1 95.44 71 PHE B N 1
ATOM 1579 C CA . PHE B 1 71 ? -7.492 -13.406 0.154 1 95.44 71 PHE B CA 1
ATOM 1580 C C . PHE B 1 71 ? -6.512 -14.453 0.675 1 95.44 71 PHE B C 1
ATOM 1582 O O . PHE B 1 71 ? -5.504 -14.75 0.026 1 95.44 71 PHE B O 1
ATOM 1589 N N . GLU B 1 72 ? -6.805 -15.008 1.821 1 95.25 72 GLU B N 1
ATOM 1590 C CA . GLU B 1 72 ? -5.879 -15.945 2.447 1 95.25 72 GLU B CA 1
ATOM 1591 C C . GLU B 1 72 ? -5.695 -17.188 1.587 1 95.25 72 GLU B C 1
ATOM 1593 O O . GLU B 1 72 ? -6.633 -17.641 0.931 1 95.25 72 GLU B O 1
ATOM 1598 N N . GLY B 1 73 ? -4.441 -17.656 1.692 1 94.56 73 GLY B N 1
ATOM 1599 C CA . GLY B 1 73 ? -4.172 -18.922 1.018 1 94.56 73 GLY B CA 1
ATOM 1600 C C . GLY B 1 73 ? -3.031 -18.828 0.021 1 94.56 73 GLY B C 1
ATOM 1601 O O . GLY B 1 73 ? -2.279 -17.859 0.014 1 94.56 73 GLY B O 1
ATOM 1602 N N . ASP B 1 74 ? -2.936 -19.906 -0.734 1 94.19 74 ASP B N 1
ATOM 1603 C CA . ASP B 1 74 ? -1.86 -20.031 -1.713 1 94.19 74 ASP B CA 1
ATOM 1604 C C . ASP B 1 74 ? -2.35 -19.672 -3.113 1 94.19 74 ASP B C 1
ATOM 1606 O O . ASP B 1 74 ? -3.383 -20.172 -3.562 1 94.19 74 ASP B O 1
ATOM 1610 N N . TRP B 1 75 ? -1.568 -18.875 -3.732 1 94.94 75 TRP B N 1
ATOM 1611 C CA . TRP B 1 75 ? -1.885 -18.406 -5.074 1 94.94 75 TRP B CA 1
ATOM 1612 C C . TRP B 1 75 ? -0.701 -18.594 -6.016 1 94.94 75 TRP B C 1
ATOM 1614 O O . TRP B 1 75 ? 0.453 -18.578 -5.582 1 94.94 75 TRP B O 1
ATOM 1624 N N . ARG B 1 76 ? -0.966 -18.828 -7.238 1 94.31 76 ARG B N 1
ATOM 1625 C CA . ARG B 1 76 ? -0.014 -18.656 -8.328 1 94.31 76 ARG B CA 1
ATOM 1626 C C . ARG B 1 76 ? -0.306 -17.37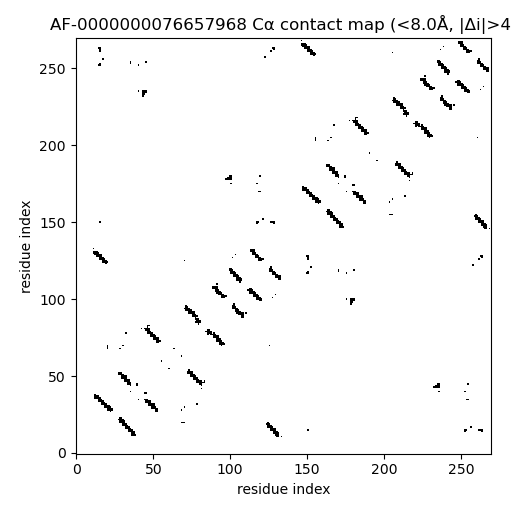5 -9.102 1 94.31 76 ARG B C 1
ATOM 1628 O O . ARG B 1 76 ? -1.408 -17.203 -9.625 1 94.31 76 ARG B O 1
ATOM 1635 N N . ILE B 1 77 ? 0.696 -16.531 -9.219 1 94.81 77 ILE 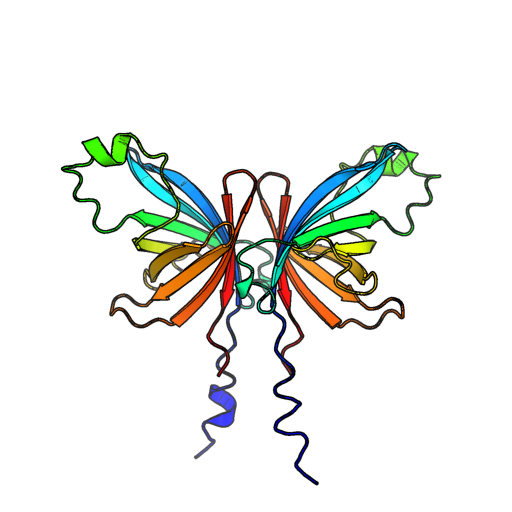B N 1
ATOM 1636 C CA . ILE B 1 77 ? 0.387 -15.203 -9.75 1 94.81 77 ILE B CA 1
ATOM 1637 C C . ILE B 1 77 ? 1.416 -14.812 -10.805 1 94.81 77 ILE B C 1
ATOM 1639 O O . ILE B 1 77 ? 2.609 -15.078 -10.648 1 94.81 77 ILE B O 1
ATOM 1643 N N . GLN B 1 78 ? 0.9 -14.211 -11.82 1 94.25 78 GLN B N 1
ATOM 1644 C CA . GLN B 1 78 ? 1.695 -13.57 -12.859 1 94.25 78 GLN B CA 1
ATOM 1645 C C . GLN B 1 78 ? 1.549 -12.055 -12.812 1 94.25 78 GLN B C 1
ATOM 1647 O O . GLN B 1 78 ? 0.453 -11.539 -12.594 1 94.25 78 GLN B O 1
ATOM 1652 N N . TYR B 1 79 ? 2.676 -11.391 -12.977 1 93.75 79 TYR B N 1
ATOM 1653 C CA . TYR B 1 79 ? 2.668 -9.93 -13.023 1 93.75 79 TYR B CA 1
ATOM 1654 C C . TYR B 1 79 ? 3.1 -9.422 -14.391 1 93.75 79 TYR B C 1
ATOM 1656 O O . TYR B 1 79 ? 3.996 -10 -15.016 1 93.75 79 TYR B O 1
ATOM 1664 N N . PHE B 1 80 ? 2.48 -8.383 -14.766 1 93.62 80 PHE B N 1
ATOM 1665 C CA . PHE B 1 80 ? 2.789 -7.691 -16.016 1 93.62 80 PHE B CA 1
ATOM 1666 C C . PHE B 1 80 ? 3.174 -6.238 -15.75 1 93.62 80 PHE B C 1
ATOM 1668 O O . PHE B 1 80 ? 2.543 -5.562 -14.938 1 93.62 80 PHE B O 1
ATOM 1675 N N . GLY B 1 81 ? 4.18 -5.832 -16.406 1 90.88 81 GLY B N 1
ATOM 1676 C CA . GLY B 1 81 ? 4.617 -4.453 -16.266 1 90.88 81 GLY B CA 1
ATOM 1677 C C . GLY B 1 81 ? 3.686 -3.459 -16.938 1 90.88 81 GLY B C 1
ATOM 1678 O O . GLY B 1 81 ? 2.701 -3.85 -17.562 1 90.88 81 GLY B O 1
ATOM 1679 N N . PRO B 1 82 ? 4.051 -2.133 -16.672 1 88.56 82 PRO B N 1
ATOM 1680 C CA . PRO B 1 82 ? 3.242 -1.081 -17.297 1 88.56 82 PRO B CA 1
ATOM 1681 C C . PRO B 1 82 ? 3.182 -1.207 -18.812 1 88.56 82 PRO B C 1
ATOM 1683 O O . PRO B 1 82 ? 2.225 -0.743 -19.438 1 88.56 82 PRO B O 1
ATOM 1686 N N . ASP B 1 83 ? 4.164 -1.83 -19.312 1 86.94 83 ASP B N 1
ATOM 1687 C CA . ASP B 1 83 ? 4.207 -2.01 -20.75 1 86.94 83 ASP B CA 1
ATOM 1688 C C . ASP B 1 83 ? 3.4 -3.232 -21.188 1 86.94 83 ASP B C 1
ATOM 1690 O O . ASP B 1 83 ? 3.283 -3.52 -22.375 1 86.94 83 ASP B O 1
ATOM 1694 N N . GLY B 1 84 ? 2.922 -3.934 -20.266 1 85.06 84 GLY B N 1
ATOM 1695 C CA . GLY B 1 84 ? 2.111 -5.105 -20.562 1 85.06 84 GLY B CA 1
ATOM 1696 C C . GLY B 1 84 ? 2.93 -6.379 -20.688 1 85.06 84 GLY B C 1
ATOM 1697 O O . GLY B 1 84 ? 2.381 -7.453 -20.938 1 85.06 84 GLY B O 1
ATOM 1698 N N . GLN B 1 85 ? 4.164 -6.211 -20.547 1 83.12 85 GLN B N 1
ATOM 1699 C CA . GLN B 1 85 ? 5.031 -7.379 -20.672 1 83.12 85 GLN B CA 1
ATOM 1700 C C . GLN B 1 85 ? 5.168 -8.102 -19.328 1 83.12 85 GLN B C 1
ATOM 1702 O O . GLN B 1 85 ? 5.098 -7.48 -18.266 1 83.12 85 GLN B O 1
ATOM 1707 N N . LEU B 1 86 ? 5.273 -9.414 -19.562 1 77.56 86 LEU B N 1
ATOM 1708 C CA . LEU B 1 86 ? 5.504 -10.203 -18.359 1 77.56 86 LEU B CA 1
ATOM 1709 C C . LEU B 1 86 ? 6.715 -9.68 -17.594 1 77.56 86 LEU B C 1
ATOM 1711 O O . LEU B 1 86 ? 7.805 -9.547 -18.156 1 77.56 86 LEU B O 1
ATOM 1715 N N . ALA B 1 87 ? 6.484 -9.312 -16.359 1 65.94 87 ALA B N 1
ATOM 1716 C CA . ALA B 1 87 ? 7.535 -8.688 -15.57 1 65.94 87 ALA B CA 1
ATOM 1717 C C . ALA B 1 87 ? 8.516 -9.727 -15.031 1 65.94 87 ALA B C 1
ATOM 1719 O O . ALA B 1 87 ? 9.727 -9.516 -15.047 1 65.94 87 ALA B O 1
ATOM 1720 N N . VAL B 1 88 ? 7.941 -10.781 -14.438 1 66.06 88 VAL B N 1
ATOM 1721 C CA . VAL B 1 88 ? 8.789 -11.797 -13.812 1 66.06 88 VAL B CA 1
ATOM 1722 C C . VAL B 1 88 ? 8.148 -13.172 -13.977 1 66.06 88 VAL B C 1
ATOM 1724 O O . VAL B 1 88 ? 6.965 -13.281 -14.312 1 66.06 88 VAL B O 1
ATOM 1727 N N . THR B 1 89 ? 8.914 -14.219 -13.852 1 74.75 89 THR B N 1
ATOM 1728 C CA . THR B 1 89 ? 8.383 -15.562 -13.695 1 74.75 89 THR B CA 1
ATOM 1729 C C . THR B 1 89 ? 7.246 -15.586 -12.672 1 74.75 89 THR B C 1
ATOM 1731 O O . THR B 1 89 ? 7.27 -14.82 -11.703 1 74.75 89 THR B O 1
ATOM 1734 N N . PRO B 1 90 ? 6.254 -16.422 -12.945 1 87.81 90 PRO B N 1
ATOM 1735 C CA . PRO B 1 90 ? 5.137 -16.469 -11.992 1 87.81 90 PRO B CA 1
ATOM 1736 C C . PRO B 1 90 ? 5.598 -16.734 -10.562 1 87.81 90 PRO B C 1
ATOM 1738 O O . PRO B 1 90 ? 6.52 -17.531 -10.336 1 87.81 90 PRO B O 1
ATOM 1741 N N . PHE B 1 91 ? 5.031 -16.062 -9.695 1 92.56 91 PHE B N 1
ATOM 1742 C CA . PHE B 1 91 ? 5.324 -16.219 -8.273 1 92.56 91 PHE B CA 1
ATOM 1743 C C . PHE B 1 91 ? 4.312 -17.141 -7.609 1 92.56 91 PHE B C 1
ATOM 1745 O O . PHE B 1 91 ? 3.182 -17.266 -8.086 1 92.56 91 PHE B O 1
ATOM 1752 N N . LEU B 1 92 ? 4.828 -17.812 -6.648 1 95.12 92 LEU B N 1
ATOM 1753 C CA . LEU B 1 92 ? 3.934 -18.328 -5.621 1 95.12 92 LEU B CA 1
ATOM 1754 C C . LEU B 1 92 ? 3.676 -17.281 -4.543 1 95.12 92 LEU B C 1
ATOM 1756 O O . LEU B 1 92 ? 4.617 -16.703 -4.004 1 95.12 92 LEU B O 1
ATOM 1760 N N . LEU B 1 93 ? 2.443 -17.016 -4.309 1 96.88 93 LEU B N 1
ATOM 1761 C CA . LEU B 1 93 ? 2.037 -16.047 -3.301 1 96.88 93 LEU B CA 1
ATOM 1762 C C . LEU B 1 93 ? 1.273 -16.719 -2.168 1 96.88 93 LEU B C 1
ATOM 1764 O O . LEU B 1 93 ? 0.291 -17.422 -2.412 1 96.88 93 LEU B O 1
ATOM 1768 N N . ASN B 1 94 ? 1.771 -16.562 -1.03 1 97 94 ASN B N 1
ATOM 1769 C CA . ASN B 1 94 ? 1.073 -16.984 0.176 1 97 94 ASN B CA 1
ATOM 1770 C C . ASN B 1 94 ? 0.595 -15.797 1.002 1 97 94 ASN B C 1
ATOM 1772 O O . ASN B 1 94 ? 1.379 -14.906 1.32 1 97 94 ASN B O 1
ATOM 1776 N N . LEU B 1 95 ? -0.67 -15.758 1.281 1 97.12 95 LEU B N 1
ATOM 1777 C CA . LEU B 1 95 ? -1.269 -14.703 2.098 1 97.12 95 LEU B CA 1
ATOM 1778 C C . LEU B 1 95 ? -1.856 -15.281 3.381 1 97.12 95 LEU B C 1
ATOM 1780 O O . LEU B 1 95 ? -2.686 -16.188 3.334 1 97.12 95 LEU B O 1
ATOM 1784 N N . LYS B 1 96 ? -1.443 -14.711 4.496 1 97 96 LYS B N 1
ATOM 1785 C CA . LYS B 1 96 ? -1.949 -15.086 5.812 1 97 96 LYS B CA 1
ATOM 1786 C C . LYS B 1 96 ? -2.463 -13.867 6.574 1 97 96 LYS B C 1
ATOM 1788 O O . LYS B 1 96 ? -1.812 -12.82 6.59 1 97 96 LYS B O 1
ATOM 1793 N N . LYS B 1 97 ? -3.586 -14.125 7.16 1 96.12 97 LYS B N 1
ATOM 1794 C CA . LYS B 1 97 ? -4.199 -13.023 7.902 1 96.12 97 LYS B CA 1
ATOM 1795 C C . LYS B 1 97 ? -4.117 -13.266 9.406 1 96.12 97 LYS B C 1
ATOM 1797 O O . LYS B 1 97 ? -4.391 -14.375 9.883 1 96.12 97 LYS B O 1
ATOM 1802 N N . ASN B 1 98 ? -3.656 -12.281 10.086 1 96.44 98 ASN B N 1
ATOM 1803 C CA . ASN B 1 98 ? -3.77 -12.203 11.539 1 96.44 98 ASN B CA 1
ATOM 1804 C C . ASN B 1 98 ? -4.594 -10.992 11.977 1 96.44 98 ASN B C 1
ATOM 1806 O O . ASN B 1 98 ? -4.102 -9.859 11.961 1 96.44 98 ASN B O 1
ATOM 1810 N N . ASN B 1 99 ? -5.879 -11.242 12.391 1 96 99 ASN B N 1
ATOM 1811 C CA . ASN B 1 99 ? -6.836 -10.18 12.672 1 96 99 ASN B CA 1
ATOM 1812 C C . ASN B 1 99 ? -7.004 -9.25 11.477 1 96 99 ASN B C 1
ATOM 1814 O O . ASN B 1 99 ? -7.48 -9.664 10.414 1 96 99 ASN B O 1
ATOM 1818 N N . GLN B 1 100 ? -6.391 -8.031 11.57 1 96.75 100 GLN B N 1
ATOM 1819 C CA . GLN B 1 100 ? -6.617 -7.086 10.477 1 96.75 100 GLN B CA 1
ATOM 1820 C C . GLN B 1 100 ? -5.461 -7.105 9.484 1 96.75 100 GLN B C 1
ATOM 1822 O O . GLN B 1 100 ? -5.57 -6.562 8.383 1 96.75 100 GLN B O 1
ATOM 1827 N N . ILE B 1 101 ? -4.359 -7.758 9.898 1 97.94 101 ILE B N 1
ATOM 1828 C CA . ILE B 1 101 ? -3.137 -7.582 9.117 1 97.94 101 ILE B CA 1
ATOM 1829 C C . ILE B 1 101 ? -2.854 -8.852 8.32 1 97.94 101 ILE B C 1
ATOM 1831 O O . ILE B 1 101 ? -2.898 -9.961 8.859 1 97.94 101 ILE B O 1
ATOM 1835 N N . TYR B 1 102 ? -2.621 -8.609 7.012 1 98.06 102 TYR B N 1
ATOM 1836 C CA . TYR B 1 102 ? -2.16 -9.672 6.125 1 98.06 102 TYR B CA 1
ATOM 1837 C C . TYR B 1 102 ? -0.639 -9.68 6.027 1 98.06 102 TYR B C 1
ATOM 1839 O O . TYR B 1 102 ? -0.009 -8.625 5.973 1 98.06 102 TYR B O 1
ATOM 1847 N N . HIS B 1 103 ? -0.112 -10.898 6.012 1 97.81 103 HIS B N 1
ATOM 1848 C CA . HIS B 1 103 ? 1.283 -11.133 5.652 1 97.81 103 HIS B CA 1
ATOM 1849 C C . HIS B 1 103 ? 1.394 -11.914 4.348 1 97.81 103 HIS B C 1
ATOM 1851 O O . HIS B 1 103 ? 0.7 -12.914 4.16 1 97.81 103 HIS B O 1
ATOM 1857 N N . GLY B 1 104 ? 2.232 -11.391 3.498 1 97.44 104 GLY B N 1
ATOM 1858 C CA . GLY B 1 104 ? 2.439 -12.031 2.211 1 97.44 104 GLY B CA 1
ATOM 1859 C C . GLY B 1 104 ? 3.875 -12.469 1.986 1 97.44 104 GLY B C 1
ATOM 1860 O O . GLY B 1 104 ? 4.812 -11.773 2.387 1 97.44 104 GLY B O 1
ATOM 1861 N N . THR B 1 105 ? 4.02 -13.609 1.33 1 96.94 105 THR B N 1
ATOM 1862 C CA . THR B 1 105 ? 5.309 -14.102 0.865 1 96.94 105 THR B CA 1
ATOM 1863 C C . THR B 1 105 ? 5.254 -14.453 -0.62 1 96.94 105 THR B C 1
ATOM 1865 O O . THR B 1 105 ? 4.406 -15.234 -1.049 1 96.94 105 THR B O 1
ATOM 1868 N N . TRP B 1 106 ? 6.051 -13.773 -1.38 1 96.06 106 TRP B N 1
ATOM 1869 C CA . TRP B 1 106 ? 6.238 -14.102 -2.789 1 96.06 106 TRP B CA 1
ATOM 1870 C C . TRP B 1 106 ? 7.461 -14.992 -2.986 1 96.06 106 TRP B C 1
ATOM 1872 O O . TRP B 1 106 ? 8.578 -14.594 -2.654 1 96.06 106 TRP B O 1
ATOM 1882 N N . SER B 1 107 ? 7.23 -16.125 -3.559 1 94.75 107 SER B N 1
ATOM 1883 C CA . SER B 1 107 ? 8.305 -17.109 -3.746 1 94.75 107 SER B CA 1
ATOM 1884 C C . SER B 1 107 ? 8.484 -17.453 -5.223 1 94.75 107 SER B C 1
ATOM 1886 O O . SER B 1 107 ? 7.543 -17.344 -6.008 1 94.75 107 SER B O 1
ATOM 1888 N N . LEU B 1 108 ? 9.648 -17.844 -5.555 1 93.31 108 LEU B N 1
ATOM 1889 C CA . LEU B 1 108 ? 9.914 -18.438 -6.863 1 93.31 108 LEU B CA 1
ATOM 1890 C C . LEU B 1 108 ? 9.211 -19.781 -7 1 93.31 108 LEU B C 1
ATOM 1892 O O . LEU B 1 108 ? 8.742 -20.344 -6.012 1 93.31 108 LEU B O 1
ATOM 1896 N N . PRO B 1 109 ? 9.094 -20.25 -8.25 1 90.75 109 PRO B N 1
ATOM 1897 C CA . PRO B 1 109 ? 8.406 -21.531 -8.469 1 90.75 109 PRO B CA 1
ATOM 1898 C C . PRO B 1 109 ? 9.016 -22.672 -7.672 1 90.75 109 PRO B C 1
ATOM 1900 O O . PRO B 1 109 ? 8.312 -23.625 -7.32 1 90.75 109 PRO B O 1
ATOM 1903 N N . ASN B 1 110 ? 10.242 -22.594 -7.332 1 91.75 110 ASN B N 1
ATOM 1904 C CA . ASN B 1 110 ? 10.898 -23.641 -6.562 1 91.75 110 ASN B CA 1
ATOM 1905 C C . ASN B 1 110 ? 10.586 -23.531 -5.074 1 91.75 110 ASN B C 1
ATOM 1907 O O . ASN B 1 110 ? 11.055 -24.344 -4.273 1 91.75 110 ASN B O 1
ATOM 1911 N N . GLY B 1 111 ? 9.867 -22.531 -4.695 1 92.06 111 GLY B N 1
ATOM 1912 C CA . GLY B 1 111 ? 9.445 -22.391 -3.311 1 92.06 111 GLY B CA 1
ATOM 1913 C C . GLY B 1 111 ? 10.289 -21.406 -2.521 1 92.06 111 GLY B C 1
ATOM 1914 O O . GLY B 1 111 ? 9.969 -21.078 -1.376 1 92.06 111 GLY B O 1
ATOM 1915 N N . ASP B 1 112 ? 11.375 -20.812 -3.104 1 93.19 112 ASP B N 1
ATOM 1916 C CA . ASP B 1 112 ? 12.258 -19.891 -2.398 1 93.19 112 ASP B CA 1
ATOM 1917 C C . ASP B 1 112 ? 11.602 -18.516 -2.252 1 93.19 112 ASP B C 1
ATOM 1919 O O . ASP B 1 112 ? 11.25 -17.875 -3.248 1 93.19 112 ASP B O 1
ATOM 1923 N N . PRO B 1 113 ? 11.477 -18.078 -1.017 1 94.44 113 PRO B N 1
ATOM 1924 C CA . PRO B 1 113 ? 10.906 -16.734 -0.831 1 94.44 113 PRO B CA 1
ATOM 1925 C C . PRO B 1 113 ? 11.859 -15.625 -1.262 1 94.44 113 PRO B C 1
ATOM 1927 O O . PRO B 1 113 ? 13.047 -15.656 -0.929 1 94.44 113 PRO B O 1
ATOM 1930 N N . VAL B 1 114 ? 11.328 -14.586 -1.996 1 91.81 114 VAL B N 1
ATOM 1931 C CA . VAL B 1 114 ? 12.195 -13.516 -2.486 1 91.81 114 VAL B CA 1
ATOM 1932 C C . VAL B 1 114 ? 11.625 -12.164 -2.061 1 91.81 114 VAL B C 1
ATOM 1934 O O . VAL B 1 114 ? 12.359 -11.164 -2.004 1 91.81 114 VAL B O 1
ATOM 1937 N N . LEU B 1 115 ? 10.312 -12.047 -1.835 1 93.69 115 LEU B N 1
ATOM 1938 C CA . LEU B 1 115 ? 9.688 -10.828 -1.343 1 93.69 115 LEU B CA 1
ATOM 1939 C C . LEU B 1 115 ? 8.766 -11.125 -0.164 1 93.69 115 LEU B C 1
ATOM 1941 O O . LEU B 1 115 ? 8.219 -12.227 -0.063 1 93.69 115 LEU B O 1
ATOM 1945 N N . HIS B 1 116 ? 8.672 -10.148 0.671 1 95.88 116 HIS B N 1
ATOM 1946 C CA . HIS B 1 116 ? 7.742 -10.164 1.791 1 95.88 116 HIS B CA 1
ATOM 1947 C C . HIS B 1 116 ? 6.934 -8.867 1.851 1 95.88 116 HIS B C 1
ATOM 1949 O O . HIS B 1 116 ? 7.375 -7.836 1.344 1 95.88 116 HIS B O 1
ATOM 1955 N N . GLY B 1 117 ? 5.773 -9.031 2.486 1 96.75 117 GLY B N 1
ATOM 1956 C CA . GLY B 1 117 ? 4.945 -7.836 2.617 1 96.75 117 GLY B CA 1
ATOM 1957 C C . GLY B 1 117 ? 3.867 -7.973 3.676 1 96.75 117 GLY B C 1
ATOM 1958 O O . GLY B 1 117 ? 3.699 -9.047 4.266 1 96.75 117 GLY B O 1
ATOM 1959 N N . PHE B 1 118 ? 3.258 -6.863 3.979 1 98 118 PHE B N 1
ATOM 1960 C CA . PHE B 1 118 ? 2.104 -6.82 4.867 1 98 118 PHE B CA 1
ATOM 1961 C C . PHE B 1 118 ? 1.133 -5.727 4.438 1 98 118 PHE B C 1
ATOM 1963 O O . PHE B 1 118 ? 1.503 -4.816 3.691 1 98 118 PHE B O 1
ATOM 1970 N N . GLY B 1 119 ? -0.064 -5.914 4.844 1 98.5 119 GLY B N 1
ATOM 1971 C CA . GLY B 1 119 ? -1.113 -4.977 4.48 1 98.5 119 GLY B CA 1
ATOM 1972 C C . GLY B 1 119 ? -2.441 -5.277 5.148 1 98.5 119 GLY B C 1
ATOM 1973 O O . GLY B 1 119 ? -2.484 -5.953 6.18 1 98.5 119 GLY B O 1
ATOM 1974 N N . PHE B 1 120 ? -3.471 -4.656 4.656 1 98.38 120 PHE B N 1
ATOM 1975 C CA . PHE B 1 120 ? -4.805 -4.789 5.23 1 98.38 120 PHE B CA 1
ATOM 1976 C C . PHE B 1 120 ? -5.875 -4.578 4.168 1 98.38 120 PHE B C 1
ATOM 1978 O O . PHE B 1 120 ? -5.594 -4.055 3.088 1 98.38 120 PHE B O 1
ATOM 1985 N N . GLU B 1 121 ? -7.016 -5.051 4.48 1 97.75 121 GLU B N 1
ATOM 1986 C CA . GLU B 1 121 ? -8.141 -4.871 3.572 1 97.75 121 GLU B CA 1
ATOM 1987 C C . GLU B 1 121 ? -8.711 -3.459 3.67 1 97.75 121 GLU B C 1
ATOM 1989 O O . GLU B 1 121 ? -8.828 -2.904 4.766 1 97.75 121 GLU B O 1
ATOM 1994 N N . HIS B 1 122 ? -8.992 -2.959 2.523 1 97.06 122 HIS B N 1
ATOM 1995 C CA . HIS B 1 122 ? -9.57 -1.627 2.404 1 97.06 122 HIS B CA 1
ATOM 1996 C C . HIS B 1 122 ? -10.484 -1.533 1.187 1 97.06 122 HIS B C 1
ATOM 1998 O O . HIS B 1 122 ? -10.039 -1.722 0.053 1 97.06 122 HIS B O 1
ATOM 2004 N N . GLY B 1 123 ? -11.773 -1.188 1.438 1 93.88 123 GLY B N 1
ATOM 2005 C CA . GLY B 1 123 ? -12.703 -1.007 0.338 1 93.88 123 GLY B CA 1
ATOM 2006 C C . GLY B 1 123 ? -12.875 -2.252 -0.512 1 93.88 123 GLY B C 1
ATOM 2007 O O . GLY B 1 123 ? -12.961 -2.164 -1.739 1 93.88 123 GLY B O 1
ATOM 2008 N N . GLY B 1 124 ? -12.766 -3.338 0.034 1 93.38 124 GLY B N 1
ATOM 2009 C CA . GLY B 1 124 ? -12.961 -4.582 -0.694 1 93.38 124 GLY B CA 1
ATOM 2010 C C . GLY B 1 124 ? -11.695 -5.082 -1.364 1 93.38 124 GLY B C 1
ATOM 2011 O O . GLY B 1 124 ? -11.695 -6.145 -1.988 1 93.38 124 GLY B O 1
ATOM 2012 N N . SER B 1 125 ? -10.648 -4.301 -1.206 1 97.31 125 SER B N 1
ATOM 2013 C CA . SER B 1 125 ? -9.359 -4.699 -1.762 1 97.31 125 SER B CA 1
ATOM 2014 C C . SER B 1 125 ? -8.352 -4.992 -0.659 1 97.31 125 SER B C 1
ATOM 2016 O O . SER B 1 125 ? -8.547 -4.594 0.491 1 97.31 125 SER B O 1
ATOM 2018 N N . LEU B 1 126 ? -7.426 -5.746 -0.998 1 98.31 126 LEU B N 1
ATOM 2019 C CA . LEU B 1 126 ? -6.254 -5.906 -0.143 1 98.31 126 LEU B CA 1
ATOM 2020 C C . LEU B 1 126 ? -5.125 -4.992 -0.594 1 98.31 126 LEU B C 1
ATOM 2022 O O . LEU B 1 126 ? -4.723 -5.023 -1.76 1 98.31 126 LEU B O 1
ATOM 2026 N N . VAL B 1 127 ? -4.68 -4.172 0.292 1 98.69 127 VAL B N 1
ATOM 2027 C CA . VAL B 1 127 ? -3.578 -3.256 0.029 1 98.69 127 VAL B CA 1
ATOM 2028 C C . VAL B 1 127 ? -2.336 -3.707 0.797 1 98.69 127 VAL B C 1
ATOM 2030 O O . VAL B 1 127 ? -2.393 -3.916 2.012 1 98.69 127 VAL B O 1
ATOM 2033 N N . MET B 1 128 ? -1.174 -3.838 0.092 1 98.56 128 MET B N 1
ATOM 2034 C CA . MET B 1 128 ? 0.025 -4.363 0.738 1 98.56 128 MET B CA 1
ATOM 2035 C C . MET B 1 128 ? 1.269 -3.615 0.268 1 98.56 128 MET B C 1
ATOM 2037 O O . MET B 1 128 ? 1.388 -3.281 -0.912 1 98.56 128 MET B O 1
ATOM 2041 N N . ARG B 1 129 ? 2.148 -3.393 1.163 1 97.44 129 ARG B N 1
ATOM 2042 C CA . ARG B 1 129 ? 3.521 -3.143 0.737 1 97.44 129 ARG B CA 1
ATOM 2043 C C . ARG B 1 129 ? 4.293 -4.449 0.577 1 97.44 129 ARG B C 1
ATOM 2045 O O . ARG B 1 129 ? 4.016 -5.43 1.271 1 97.44 129 ARG B O 1
ATOM 2052 N N . TYR B 1 130 ? 5.227 -4.469 -0.344 1 95.94 130 TYR B N 1
ATOM 2053 C CA . TYR B 1 130 ? 6.117 -5.605 -0.543 1 95.94 130 TYR B CA 1
ATOM 2054 C C . TYR B 1 130 ? 7.559 -5.148 -0.711 1 95.94 130 TYR B C 1
ATOM 2056 O O . TYR B 1 130 ? 7.816 -3.992 -1.058 1 95.94 130 TYR B O 1
ATOM 2064 N N . GLY B 1 131 ? 8.477 -6.012 -0.361 1 92.94 131 GLY B N 1
ATOM 2065 C CA . GLY B 1 131 ? 9.875 -5.699 -0.58 1 92.94 131 GLY B CA 1
ATOM 2066 C C . GLY B 1 131 ? 10.805 -6.859 -0.267 1 92.94 131 GLY B C 1
ATOM 2067 O O . GLY B 1 131 ? 10.375 -7.871 0.287 1 92.94 131 GLY B O 1
ATOM 2068 N N . SER B 1 132 ? 12.016 -6.656 -0.789 1 87.06 132 SER B N 1
ATOM 2069 C CA . SER B 1 132 ? 13.07 -7.617 -0.476 1 87.06 132 SER B CA 1
ATOM 2070 C C . SER B 1 132 ? 13.43 -7.586 1.006 1 87.06 132 SER B C 1
ATOM 2072 O O . SER B 1 132 ? 13.328 -6.539 1.651 1 87.06 132 SER B O 1
ATOM 2074 N N . PRO B 1 133 ? 13.719 -8.836 1.453 1 74.31 133 PRO B N 1
ATOM 2075 C CA . PRO B 1 133 ? 14.156 -8.828 2.852 1 74.31 133 PRO B CA 1
ATOM 2076 C C . PRO B 1 133 ? 15.367 -7.922 3.088 1 74.31 133 PRO B C 1
ATOM 2078 O O . PRO B 1 133 ? 16.219 -7.789 2.211 1 74.31 133 PRO B O 1
ATOM 2081 N N . ARG B 1 134 ? 15.234 -7.098 4.031 1 59.56 134 ARG B N 1
ATOM 2082 C CA . ARG B 1 134 ? 16.375 -6.246 4.359 1 59.56 134 ARG B CA 1
ATOM 2083 C C . ARG B 1 134 ? 17.516 -7.062 4.973 1 59.56 134 ARG B C 1
ATOM 2085 O O . ARG B 1 134 ? 17.266 -7.941 5.805 1 59.56 134 ARG B O 1
ATOM 2092 N N . GLN B 1 135 ? 18.625 -7.27 4.203 1 51.97 135 GLN B N 1
ATOM 2093 C CA . GLN B 1 135 ? 19.797 -7.93 4.754 1 51.97 135 GLN B CA 1
ATOM 2094 C C . GLN B 1 135 ? 20.359 -7.152 5.941 1 51.97 135 GLN B C 1
ATOM 2096 O O . GLN B 1 135 ? 20.297 -5.922 5.973 1 51.97 135 GLN B O 1
#

pLDDT: mean 82.23, std 21.7, range [23.11, 98.69]